Protein AF-A0A6A2FN03-F1 (afdb_monomer)

Solvent-accessible surface area (backbone atoms only — not comparable to full-atom values): 16884 Å² total; per-residue (Å²): 133,86,90,90,83,84,90,86,89,78,89,87,88,88,84,87,89,86,90,85,89,81,84,89,82,85,86,86,78,92,78,92,84,88,88,87,89,85,79,93,82,84,90,79,88,91,82,85,78,76,88,76,72,103,72,76,73,80,71,52,33,46,64,47,74,68,30,65,49,68,74,41,78,48,52,30,53,41,69,46,63,36,31,39,30,43,43,57,96,84,47,46,34,32,37,36,39,40,33,37,63,58,76,65,87,78,63,92,73,78,65,95,28,51,69,60,72,46,78,50,76,47,80,44,72,67,68,50,75,47,77,53,74,47,80,38,60,49,73,28,34,20,45,48,31,40,39,40,39,41,39,33,29,69,77,68,33,61,25,73,67,42,74,25,43,30,34,35,41,17,66,86,55,73,74,52,29,48,77,51,75,46,55,40,64,61,57,58,96,67,29,24,75,32,59,48,91,54,44,64,42,38,39,43,33,41,37,31,30,96,77,26,34,38,32,37,40,40,38,34,28,33,66,87,79,66,48,70,79,37,80,47,80,46,83,46,55,49,40,52,39,80,48,77,48,76,49,72,64,60,89,85,57,83,70,45,53,32,41,38,38,39,38,35,26,25,66,38,40,31,63,34,74,50,77,40,42,31,42,39,42,107

Foldseek 3Di:
DDDDDDDDDDDDDDDDDDDDDDDDDDDDDDDDDDDDDDDDDDPDDPPDPPPDDPDQDDDAKDKDWDPPAAAAEAEAQAKGKTKMWIDDPAWWFKKKKWKWFPPPPPADDDQLFAADTDIDIDTDTDTDMDIDIDGGHQRHAWFKMKIKMKTAGPSGHIYDIDIYIYTYAHPVDRDAKDWDKAKPVGDDVQEAEAEDPRFKIKIKTKIFDPFKWFKKWKWKAAPPVRDTPDTDIDTDIDRMDIDIDMGGHDPPDDFAKIKIKMWTAHSRGRIDIDIGIYGHDD

Sequence (282 aa):
MLSMIYKRKYLFATMLHLIIFATMFHKTKIMKRLPILVMALGLVLLNACSKGDDDKDTTKPVIKLSEPTSGDVFVSGEKMNVSVAFEDNKELSQYKIEIHDDFDRHAHLKTGSPAFTFTKIVAISSNGSYHFTIDIPADVAAGPYHFIVNALDKAGNEADFAEAEFTIKNSLDSIAPTLNITASPSPAGGVINLQGAAKTITLNGTAGDNESVKSYEVKLIHKASKVNYIDKDGTISGTSANISETITFDDAWPDGDYLLVVEVYDLKNNRTEVEFDVMRMK

pLDDT: mean 82.93, std 23.11, range [27.19, 98.69]

Structure (mmCIF, N/CA/C/O backbone):
data_AF-A0A6A2FN03-F1
#
_entry.id   AF-A0A6A2FN03-F1
#
loop_
_atom_site.group_PDB
_atom_site.id
_atom_site.type_symbol
_atom_site.label_atom_id
_atom_site.label_alt_id
_atom_site.label_comp_id
_atom_site.label_asym_id
_atom_site.label_entity_id
_atom_site.label_seq_id
_at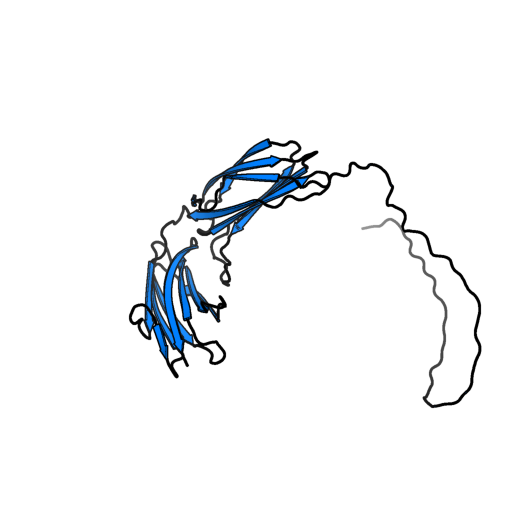om_site.pdbx_PDB_ins_code
_atom_site.Cartn_x
_atom_site.Cartn_y
_atom_site.Cartn_z
_atom_site.occupancy
_atom_site.B_iso_or_equiv
_atom_site.auth_seq_id
_atom_site.auth_comp_id
_atom_site.auth_asym_id
_atom_site.auth_atom_id
_atom_site.pdbx_PDB_model_num
ATOM 1 N N . MET A 1 1 ? 29.936 -14.287 53.585 1.00 34.00 1 MET A N 1
ATOM 2 C CA . MET A 1 1 ? 30.469 -14.864 54.837 1.00 34.00 1 MET A CA 1
ATOM 3 C C . MET A 1 1 ? 29.264 -15.264 55.685 1.00 34.00 1 MET A C 1
ATOM 5 O O . MET A 1 1 ? 28.519 -14.367 56.030 1.00 34.00 1 MET A O 1
ATOM 9 N N . LEU A 1 2 ? 29.058 -16.576 55.903 1.00 33.06 2 LEU A N 1
ATOM 10 C CA . LEU A 1 2 ? 28.043 -17.251 56.757 1.00 33.06 2 LEU A CA 1
ATOM 11 C C . LEU A 1 2 ? 26.548 -16.924 56.487 1.00 33.06 2 LEU A C 1
ATOM 13 O O . LEU A 1 2 ? 26.128 -15.790 56.624 1.00 33.06 2 LEU A O 1
ATOM 17 N N . SER A 1 3 ? 25.721 -17.849 55.974 1.00 32.34 3 SER A N 1
ATOM 18 C CA . SER A 1 3 ? 25.146 -19.079 56.584 1.00 32.34 3 SER A CA 1
ATOM 19 C C . SER A 1 3 ? 23.772 -18.831 57.223 1.00 32.34 3 SER A C 1
ATOM 21 O O . SER A 1 3 ? 23.682 -17.920 58.031 1.00 32.34 3 SER A O 1
ATOM 23 N N . MET A 1 4 ? 22.812 -19.739 56.930 1.00 32.66 4 MET A N 1
ATOM 24 C CA . MET A 1 4 ? 21.483 -20.025 57.544 1.00 32.66 4 MET A CA 1
ATOM 25 C C . MET A 1 4 ? 20.300 -19.806 56.564 1.00 32.66 4 MET A C 1
ATOM 27 O O . MET A 1 4 ? 20.218 -18.741 55.980 1.00 32.66 4 MET A O 1
ATOM 31 N N . ILE A 1 5 ? 19.361 -20.731 56.269 1.00 40.34 5 ILE A N 1
ATOM 32 C CA . ILE A 1 5 ? 18.789 -21.882 57.007 1.00 40.34 5 ILE A CA 1
ATOM 33 C C . ILE A 1 5 ? 18.076 -22.893 56.045 1.00 40.34 5 ILE A C 1
ATOM 35 O O . ILE A 1 5 ? 17.283 -22.496 55.203 1.00 40.34 5 ILE A O 1
ATOM 39 N N . TYR A 1 6 ? 18.401 -24.192 56.221 1.00 36.75 6 TYR A N 1
ATOM 40 C CA . TYR A 1 6 ? 17.623 -25.469 56.160 1.00 36.75 6 TYR A CA 1
ATOM 41 C C . TYR A 1 6 ? 16.690 -25.840 54.973 1.00 36.75 6 TYR A C 1
ATOM 43 O O . TYR A 1 6 ? 15.708 -25.168 54.710 1.00 36.75 6 TYR A O 1
ATOM 51 N N . LYS A 1 7 ? 16.993 -26.917 54.205 1.00 33.88 7 LYS A N 1
ATOM 52 C CA . LYS A 1 7 ? 16.688 -28.384 54.383 1.00 33.88 7 LYS A CA 1
ATOM 53 C C . LYS A 1 7 ? 15.190 -28.720 54.173 1.00 33.88 7 LYS A C 1
ATOM 55 O O . LYS A 1 7 ? 14.355 -28.136 54.834 1.00 33.88 7 LYS A O 1
ATOM 60 N N . ARG A 1 8 ? 14.769 -29.712 53.367 1.00 36.00 8 ARG A N 1
ATOM 61 C CA . ARG A 1 8 ? 15.201 -31.128 53.362 1.00 36.00 8 ARG A CA 1
ATOM 62 C C . ARG A 1 8 ? 14.646 -31.876 52.125 1.00 36.00 8 ARG A C 1
ATOM 64 O O . ARG A 1 8 ? 13.445 -31.855 51.885 1.00 36.00 8 ARG A O 1
ATOM 71 N N . LYS A 1 9 ? 15.523 -32.581 51.400 1.00 38.75 9 LYS A N 1
ATOM 72 C CA . LYS A 1 9 ? 15.216 -33.698 50.484 1.00 38.75 9 LYS A CA 1
ATOM 73 C C . LYS A 1 9 ? 15.410 -35.022 51.249 1.00 38.75 9 LYS A C 1
ATOM 75 O O . LYS A 1 9 ? 16.355 -35.124 52.027 1.00 38.75 9 LYS A O 1
ATOM 80 N N . TYR A 1 10 ? 14.565 -36.014 50.983 1.00 36.88 10 TYR A N 1
ATOM 81 C CA . TYR A 1 10 ? 14.693 -37.445 51.324 1.00 36.88 10 TYR A CA 1
ATOM 82 C C . TYR A 1 10 ? 14.296 -38.191 50.034 1.00 36.88 10 TYR A C 1
ATOM 84 O O . TYR A 1 10 ? 13.259 -37.849 49.480 1.00 36.88 10 TYR A O 1
ATOM 92 N N . LEU A 1 11 ? 15.085 -39.018 49.335 1.00 31.75 11 LEU A N 1
ATOM 93 C CA . LEU A 1 11 ? 15.956 -40.165 49.648 1.00 31.75 11 LEU A CA 1
ATOM 94 C C . LEU A 1 11 ? 15.203 -41.358 50.260 1.00 31.75 11 LEU A C 1
ATOM 96 O O . LEU A 1 11 ? 14.852 -41.292 51.429 1.00 31.75 11 LEU A O 1
ATOM 100 N N . PHE A 1 12 ? 15.007 -42.437 49.489 1.00 27.19 12 PHE A N 1
ATOM 101 C CA . PHE A 1 12 ? 15.608 -43.755 49.755 1.00 27.19 12 PHE A CA 1
ATOM 102 C C . PHE A 1 12 ? 15.434 -44.710 48.558 1.00 27.19 12 PHE A C 1
ATOM 104 O O . PHE A 1 12 ? 14.369 -44.804 47.957 1.00 27.19 12 PHE A O 1
ATOM 111 N N . ALA A 1 13 ? 16.536 -45.379 48.222 1.00 30.88 13 ALA A N 1
ATOM 112 C CA . ALA A 1 13 ? 16.697 -46.408 47.203 1.00 30.88 13 ALA A CA 1
ATOM 113 C C . ALA A 1 13 ? 16.715 -47.814 47.838 1.00 30.88 13 ALA A C 1
ATOM 115 O O . ALA A 1 13 ? 16.793 -47.913 49.062 1.00 30.88 13 ALA A O 1
ATOM 116 N N . THR A 1 14 ? 16.719 -48.851 46.983 1.00 35.09 14 THR A N 1
ATOM 117 C CA . THR A 1 14 ? 17.246 -50.250 47.085 1.00 35.09 14 THR A CA 1
ATOM 118 C C . THR A 1 14 ? 16.252 -51.206 46.393 1.00 35.09 14 THR A C 1
ATOM 120 O O . THR A 1 14 ? 15.057 -50.964 46.470 1.00 35.09 14 THR A O 1
ATOM 123 N N . MET A 1 15 ? 16.581 -52.283 45.665 1.00 28.66 15 MET A N 1
ATOM 124 C CA . MET A 1 15 ? 17.798 -53.041 45.302 1.00 28.66 15 MET A CA 1
ATOM 125 C C . MET A 1 15 ? 17.377 -53.982 44.127 1.00 28.66 15 MET A C 1
ATOM 127 O O . MET A 1 15 ? 16.261 -54.481 44.154 1.00 28.66 15 MET A O 1
ATOM 131 N N . LEU A 1 16 ? 18.092 -54.066 42.995 1.00 27.20 16 LEU A N 1
ATOM 132 C CA . LEU A 1 16 ? 19.171 -55.005 42.591 1.00 27.20 16 LEU A CA 1
ATOM 133 C C . LEU A 1 16 ? 18.782 -56.347 41.906 1.00 27.20 16 LEU A C 1
ATOM 135 O O . LEU A 1 16 ? 18.080 -57.160 42.492 1.00 27.20 16 LEU A O 1
ATOM 139 N N . HIS A 1 17 ? 19.481 -56.584 40.773 1.00 31.14 17 HIS A N 1
ATOM 140 C CA . HIS A 1 17 ? 19.875 -57.846 40.089 1.00 31.14 17 HIS A CA 1
ATOM 141 C C . HIS A 1 17 ? 18.791 -58.672 39.365 1.00 31.14 17 HIS A C 1
ATOM 143 O O . HIS A 1 17 ? 17.691 -58.809 39.869 1.00 31.14 17 HIS A O 1
ATOM 149 N N . LEU A 1 18 ? 19.013 -59.360 38.233 1.00 27.25 18 LEU A N 1
ATOM 150 C CA . LEU A 1 18 ? 20.055 -59.495 37.190 1.00 27.25 18 LEU A CA 1
ATOM 151 C C . LEU A 1 18 ? 19.454 -60.494 36.154 1.00 27.25 18 LEU A C 1
ATOM 153 O O . LEU A 1 18 ? 18.618 -61.307 36.537 1.00 27.25 18 LEU A O 1
ATOM 157 N N . ILE A 1 19 ? 19.964 -60.503 34.914 1.00 32.28 19 ILE A N 1
ATOM 158 C CA . ILE A 1 19 ? 20.168 -61.661 33.997 1.00 32.28 19 ILE A CA 1
ATOM 159 C C . ILE A 1 19 ? 19.620 -61.443 32.569 1.00 32.28 19 ILE A C 1
ATOM 161 O O . ILE A 1 19 ? 18.449 -61.169 32.330 1.00 32.28 19 ILE A O 1
ATOM 165 N N . ILE A 1 20 ? 20.567 -61.582 31.637 1.00 35.81 20 ILE A N 1
ATOM 166 C CA . ILE A 1 20 ? 20.521 -61.540 30.169 1.00 35.81 20 ILE A CA 1
ATOM 167 C C . ILE A 1 20 ? 20.397 -62.988 29.630 1.00 35.81 20 ILE A C 1
ATOM 169 O O . ILE A 1 20 ? 20.760 -63.914 30.348 1.00 35.81 20 ILE A O 1
ATOM 173 N N . PHE A 1 21 ? 20.026 -63.128 28.343 1.00 31.77 21 PHE A N 1
ATOM 174 C CA . PHE A 1 21 ? 19.938 -64.316 27.449 1.00 31.77 21 PHE A CA 1
ATOM 175 C C . PHE A 1 21 ? 18.523 -64.919 27.325 1.00 31.77 21 PHE A C 1
ATOM 177 O O . PHE A 1 21 ? 17.845 -65.094 28.322 1.00 31.77 21 PHE A O 1
ATOM 184 N N . ALA A 1 22 ? 18.001 -65.346 26.168 1.00 29.72 22 ALA A N 1
ATOM 185 C CA . ALA A 1 22 ? 18.365 -65.223 24.756 1.00 29.72 22 ALA A CA 1
ATOM 186 C C . ALA A 1 22 ? 17.243 -65.850 23.889 1.00 29.72 22 ALA A C 1
ATOM 188 O O . ALA A 1 22 ? 16.450 -66.654 24.370 1.00 29.72 22 ALA A O 1
ATOM 189 N N . THR A 1 23 ? 17.303 -65.558 22.585 1.00 31.02 23 THR A N 1
ATOM 190 C CA . THR A 1 23 ? 16.882 -66.388 21.431 1.00 31.02 23 THR A CA 1
ATOM 191 C C . THR A 1 23 ? 15.404 -66.609 21.069 1.00 31.02 23 THR A C 1
ATOM 193 O O . THR A 1 23 ? 14.560 -67.027 21.852 1.00 31.02 23 THR A O 1
ATOM 196 N N . MET A 1 24 ? 15.177 -66.388 19.767 1.00 32.19 24 MET A N 1
ATOM 197 C CA . MET A 1 24 ? 14.085 -66.841 18.903 1.00 32.19 24 MET A CA 1
ATOM 198 C C . MET A 1 24 ? 13.749 -68.339 19.044 1.00 32.19 24 MET A C 1
ATOM 200 O O . MET A 1 24 ? 14.659 -69.143 19.202 1.00 32.19 24 MET A O 1
ATOM 204 N N . PHE A 1 25 ? 12.483 -68.720 18.827 1.00 32.81 25 PHE A N 1
ATOM 205 C CA . PHE A 1 25 ? 11.995 -69.542 17.695 1.00 32.81 25 PHE A CA 1
ATOM 206 C C . PHE A 1 25 ? 10.612 -70.159 18.002 1.00 32.81 25 PHE A C 1
ATOM 208 O O . PHE A 1 25 ? 10.415 -70.863 18.980 1.00 32.81 25 PHE A O 1
ATOM 215 N N . HIS A 1 26 ? 9.672 -69.889 17.094 1.00 31.05 26 HIS A N 1
ATOM 216 C CA . HIS A 1 26 ? 8.645 -70.779 16.538 1.00 31.05 26 HIS A CA 1
ATOM 217 C C . HIS A 1 26 ? 7.883 -71.818 17.404 1.00 31.05 26 HIS A C 1
ATOM 219 O O . HIS A 1 26 ? 8.367 -72.902 17.696 1.00 31.05 26 HIS A O 1
ATOM 225 N N . LYS A 1 27 ? 6.565 -71.557 17.437 1.00 34.84 27 LYS A N 1
ATOM 226 C CA . LYS A 1 27 ? 5.420 -72.454 17.157 1.00 34.84 27 LYS A CA 1
ATOM 227 C C . LYS A 1 27 ? 4.918 -73.456 18.212 1.00 34.84 27 LYS A C 1
ATOM 229 O O . LYS A 1 27 ? 5.643 -74.273 18.755 1.00 34.84 27 LYS A O 1
ATOM 234 N N . THR A 1 28 ? 3.574 -73.516 18.191 1.00 35.47 28 THR A N 1
ATOM 235 C CA . THR A 1 28 ? 2.620 -74.566 18.622 1.00 35.47 28 THR A CA 1
ATOM 236 C C . THR A 1 28 ? 2.135 -74.446 20.073 1.00 35.47 28 THR A C 1
ATOM 238 O O . THR A 1 28 ? 2.936 -74.224 20.960 1.00 35.47 28 THR A O 1
ATOM 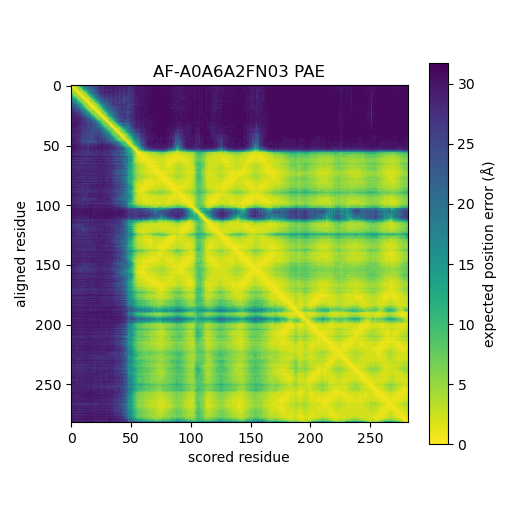241 N N . LYS A 1 29 ? 0.847 -74.569 20.430 1.00 36.44 29 LYS A N 1
ATOM 242 C CA . LYS A 1 29 ? -0.465 -74.713 19.752 1.00 36.44 29 LYS A CA 1
ATOM 243 C C . LYS A 1 29 ? -1.536 -74.652 20.877 1.00 36.44 29 LYS A C 1
ATOM 245 O O . LYS A 1 29 ? -1.202 -75.044 21.985 1.00 36.44 29 LYS A O 1
ATOM 250 N N . ILE A 1 30 ? -2.810 -74.360 20.540 1.00 39.81 30 ILE A N 1
ATOM 251 C CA . ILE A 1 30 ? -4.050 -74.775 21.275 1.00 39.81 30 ILE A CA 1
ATOM 252 C C . ILE A 1 30 ? -4.313 -74.020 22.602 1.00 39.81 30 ILE A C 1
ATOM 254 O O . ILE A 1 30 ? -3.425 -73.888 23.419 1.00 39.81 30 ILE A O 1
ATOM 258 N N . MET A 1 31 ? -5.5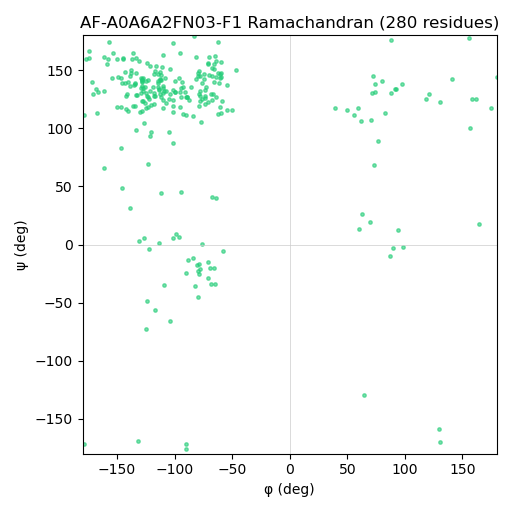09 -73.580 23.005 1.00 40.47 31 MET A N 1
ATOM 259 C CA . MET A 1 31 ? -6.831 -73.254 22.445 1.00 40.47 31 MET A CA 1
ATOM 260 C C . MET A 1 31 ? -7.653 -72.811 23.679 1.00 40.47 31 MET A C 1
ATOM 262 O O . MET A 1 31 ? -7.557 -73.467 24.708 1.00 40.47 31 MET A O 1
ATOM 266 N N . LYS A 1 32 ? -8.545 -71.823 23.517 1.00 38.44 32 LYS A N 1
ATOM 267 C CA . LYS A 1 32 ? -9.843 -71.676 24.221 1.00 38.44 32 LYS A CA 1
ATOM 268 C C . LYS A 1 32 ? -9.837 -71.566 25.768 1.00 38.44 32 LYS A C 1
ATOM 270 O O . LYS A 1 32 ? -9.647 -72.554 26.459 1.00 38.44 32 LYS A O 1
ATOM 275 N N . ARG A 1 33 ? -10.306 -70.423 26.290 1.00 38.41 33 ARG A N 1
ATOM 276 C CA . ARG A 1 33 ? -11.628 -70.203 26.940 1.00 38.41 33 ARG A CA 1
ATOM 277 C C . ARG A 1 33 ? -11.573 -68.960 27.861 1.00 38.41 33 ARG A C 1
ATOM 279 O O . ARG A 1 33 ? -10.724 -68.845 28.728 1.00 38.41 33 ARG A O 1
ATOM 286 N N . LEU A 1 34 ? -12.501 -68.048 27.586 1.00 38.22 34 LEU A N 1
ATOM 287 C CA . LEU A 1 34 ? -12.996 -66.865 28.322 1.00 38.22 34 LEU A CA 1
ATOM 288 C C . LEU A 1 34 ? -13.648 -67.277 29.689 1.00 38.22 34 LEU A C 1
ATOM 290 O O . LEU A 1 34 ? -13.888 -68.485 29.797 1.00 38.22 34 LEU A O 1
ATOM 294 N N . PRO A 1 35 ? -14.098 -66.422 30.663 1.00 52.84 35 PRO A N 1
ATOM 295 C CA . PRO A 1 35 ? -13.957 -64.971 30.996 1.00 52.84 35 PRO A CA 1
ATOM 296 C C . PRO A 1 35 ? -13.597 -64.687 32.501 1.00 52.84 35 PRO A C 1
ATOM 298 O O . PRO A 1 35 ? -13.421 -65.610 33.287 1.00 52.84 35 PRO A O 1
ATOM 301 N N . ILE A 1 36 ? -13.683 -63.403 32.906 1.00 37.94 36 ILE A N 1
ATOM 302 C CA . ILE A 1 36 ? -14.267 -62.854 34.168 1.00 37.94 36 ILE A CA 1
ATOM 303 C C . ILE A 1 36 ? -13.295 -62.040 35.054 1.00 37.94 36 ILE A C 1
ATOM 305 O O . ILE A 1 36 ? -12.254 -62.520 35.480 1.00 37.94 36 ILE A O 1
ATOM 309 N N . LEU A 1 37 ? -13.790 -60.841 35.409 1.00 33.62 37 LEU A N 1
ATOM 310 C CA . LEU A 1 37 ? -13.429 -59.942 36.516 1.00 33.62 37 LEU A CA 1
ATOM 311 C C . LEU A 1 37 ? -12.220 -59.013 36.320 1.00 33.62 37 LEU A C 1
ATOM 313 O O . LEU A 1 37 ? -11.079 -59.448 36.321 1.00 33.62 37 LEU A O 1
ATOM 317 N N . VAL A 1 38 ? -12.477 -57.700 36.271 1.00 42.91 38 VAL A N 1
ATOM 318 C CA . VAL A 1 38 ? -12.240 -56.769 37.395 1.00 42.91 38 VAL A CA 1
ATOM 319 C C . VAL A 1 38 ? -12.535 -55.329 36.928 1.00 42.91 38 VAL A C 1
ATOM 321 O O . VAL A 1 38 ? -11.881 -54.788 36.047 1.00 42.91 38 VAL A O 1
ATOM 324 N N . MET A 1 39 ? -13.539 -54.743 37.591 1.00 42.94 39 MET A N 1
ATOM 325 C CA . MET A 1 39 ? -13.640 -53.335 38.002 1.00 42.94 39 MET A CA 1
ATOM 326 C C . MET A 1 39 ? -13.986 -52.261 36.961 1.00 42.94 39 MET A C 1
ATOM 328 O O . MET A 1 39 ? -13.148 -51.539 36.432 1.00 42.94 39 MET A O 1
ATOM 332 N N . ALA A 1 40 ? -15.297 -52.060 36.824 1.00 48.66 40 ALA A N 1
ATOM 333 C CA . ALA A 1 40 ? -15.873 -50.734 36.668 1.00 48.66 40 ALA A CA 1
ATOM 334 C C . ALA A 1 40 ? -15.546 -49.874 37.903 1.00 48.66 40 ALA A C 1
ATOM 336 O O . ALA A 1 40 ? -15.975 -50.217 39.002 1.00 48.66 40 ALA A O 1
ATOM 337 N N . LEU A 1 41 ? -14.821 -48.768 37.721 1.00 49.09 41 LEU A N 1
ATOM 338 C CA . LEU A 1 41 ? -15.013 -47.521 38.470 1.00 49.09 41 LEU A CA 1
ATOM 339 C C . LEU A 1 41 ? -14.227 -46.402 37.773 1.00 49.09 41 LEU A C 1
ATOM 341 O O . LEU A 1 41 ? -13.003 -46.438 37.710 1.00 49.09 41 LEU A O 1
ATOM 345 N N . GLY A 1 42 ? -14.949 -45.435 37.217 1.00 46.72 42 GLY A N 1
ATOM 346 C CA . GLY A 1 42 ? -14.364 -44.310 36.485 1.00 46.72 42 GLY A CA 1
ATOM 347 C C . GLY A 1 42 ? -15.349 -43.525 35.616 1.00 46.72 42 GLY A C 1
ATOM 348 O O . GLY A 1 42 ? -14.919 -42.799 34.730 1.00 46.72 42 GLY A O 1
ATOM 349 N N . LEU A 1 43 ? -16.662 -43.666 35.842 1.00 52.44 43 LEU A N 1
ATOM 350 C CA . LEU A 1 43 ? -17.638 -42.644 35.465 1.00 52.44 43 LEU A CA 1
ATOM 351 C C . LEU A 1 43 ? -17.785 -41.701 36.660 1.00 52.44 43 LEU A C 1
ATOM 353 O O . LEU A 1 43 ? -18.284 -42.136 37.691 1.00 52.44 43 LEU A O 1
ATOM 357 N N . VAL A 1 44 ? -17.303 -40.470 36.489 1.00 53.50 44 VAL A N 1
ATOM 358 C CA . VAL A 1 44 ? -17.617 -39.169 37.127 1.00 53.50 44 VAL A CA 1
ATOM 359 C C . VAL A 1 44 ? -16.328 -38.368 36.901 1.00 53.50 44 VAL A C 1
ATOM 361 O O . VAL A 1 44 ? -15.298 -38.724 37.454 1.00 53.50 44 VAL A O 1
ATOM 364 N N . LEU A 1 45 ? -16.262 -37.473 35.910 1.00 50.44 45 LEU A N 1
ATOM 365 C CA . LEU A 1 45 ? -16.343 -36.019 36.119 1.00 50.44 45 LEU A CA 1
ATOM 366 C C . LEU A 1 45 ? -16.708 -35.284 34.803 1.00 50.44 45 LEU A C 1
ATOM 368 O O . LEU A 1 45 ? -15.927 -34.500 34.279 1.00 50.44 45 LEU A O 1
ATOM 372 N N . LEU A 1 46 ? -17.914 -35.498 34.272 1.00 51.75 46 LEU A N 1
ATOM 373 C CA . LEU A 1 46 ? -18.540 -34.547 33.339 1.00 51.75 46 LEU A CA 1
ATOM 374 C C . LEU A 1 46 ? -19.902 -34.129 33.900 1.00 51.75 46 LEU A C 1
ATOM 376 O O . LEU A 1 46 ? -20.949 -34.522 33.405 1.00 51.75 46 LEU A O 1
ATOM 380 N N . ASN A 1 47 ? -19.873 -33.374 34.998 1.00 45.50 47 ASN A N 1
ATOM 381 C CA . ASN A 1 47 ? -21.010 -32.587 35.472 1.00 45.50 47 ASN A CA 1
ATOM 382 C C . ASN A 1 47 ? -20.488 -31.313 36.137 1.00 45.50 47 ASN A C 1
ATOM 384 O O . ASN A 1 47 ? -20.339 -31.235 37.351 1.00 45.50 47 ASN A O 1
ATOM 388 N N . ALA A 1 48 ? -20.204 -30.320 35.301 1.00 43.50 48 ALA A N 1
ATOM 389 C CA . ALA A 1 48 ? -20.192 -28.915 35.690 1.00 43.50 48 ALA A CA 1
ATOM 390 C C . ALA A 1 48 ? -20.679 -28.059 34.510 1.00 43.50 48 ALA A C 1
ATOM 392 O O . ALA A 1 48 ? -20.062 -27.077 34.124 1.00 43.50 48 ALA A O 1
ATOM 393 N N . CYS A 1 49 ? -21.801 -28.457 33.908 1.00 56.34 49 CYS A N 1
ATOM 394 C CA . CYS A 1 49 ? -22.705 -27.488 33.305 1.00 56.34 49 CYS A CA 1
ATOM 395 C C . CYS A 1 49 ? -23.840 -27.337 34.315 1.00 56.34 49 CYS A C 1
ATOM 397 O O . CYS A 1 49 ? -24.804 -28.106 34.312 1.00 56.34 49 CYS A O 1
ATOM 399 N N . SER A 1 50 ? -23.657 -26.430 35.275 1.00 49.19 50 SER A N 1
ATOM 400 C CA . SER A 1 50 ? -24.746 -26.018 36.149 1.00 49.19 50 SER A CA 1
ATOM 401 C C . SER A 1 50 ? -25.839 -25.438 35.261 1.00 49.19 50 SER A C 1
ATOM 403 O O . SER A 1 50 ? -25.645 -24.410 34.615 1.00 49.19 50 SER A O 1
ATOM 405 N N . LYS A 1 51 ? -26.978 -26.126 35.206 1.00 60.75 51 LYS A N 1
ATOM 406 C CA . LYS A 1 51 ? -28.235 -25.520 34.780 1.00 60.75 51 LYS A CA 1
ATOM 407 C C . LYS A 1 51 ? -28.546 -24.410 35.783 1.00 60.75 51 LYS A C 1
ATOM 409 O O . LYS A 1 51 ? -28.756 -24.703 36.958 1.00 60.75 51 LYS A O 1
ATOM 414 N N . GLY A 1 52 ? -28.487 -23.170 35.316 1.00 47.56 52 GLY A N 1
ATOM 415 C CA . GLY A 1 52 ? -28.738 -21.953 36.080 1.00 47.56 52 GLY A CA 1
ATOM 416 C C . GLY A 1 52 ? -28.595 -20.739 35.162 1.00 47.56 52 GLY A C 1
ATOM 417 O O . GLY A 1 52 ? -27.488 -20.463 34.709 1.00 47.56 52 GLY A O 1
ATOM 418 N N . ASP A 1 53 ? -29.735 -20.096 34.915 1.00 54.47 53 ASP A N 1
ATOM 419 C CA . ASP A 1 53 ? -30.033 -18.898 34.117 1.00 54.47 53 ASP A CA 1
ATOM 420 C C . ASP A 1 53 ? -29.945 -18.971 32.583 1.00 54.47 53 ASP A C 1
ATOM 422 O O . ASP A 1 53 ? -28.878 -18.925 31.968 1.00 54.47 53 ASP A O 1
ATOM 426 N N . ASP A 1 54 ? -31.139 -18.965 31.978 1.00 61.00 54 ASP A N 1
ATOM 427 C CA . ASP A 1 54 ? -31.454 -18.658 30.576 1.00 61.00 54 ASP A CA 1
ATOM 428 C C . ASP A 1 54 ? -31.202 -17.170 30.237 1.00 61.00 54 ASP A C 1
ATOM 430 O O . ASP A 1 54 ? -31.991 -16.538 29.541 1.00 61.00 54 ASP A O 1
ATOM 434 N N . ASP A 1 55 ? -30.104 -16.592 30.733 1.00 71.75 55 ASP A N 1
ATOM 435 C CA . ASP A 1 55 ? -29.735 -15.201 30.443 1.00 71.75 55 ASP A CA 1
ATOM 436 C C . ASP A 1 55 ? -28.229 -15.013 30.191 1.00 71.75 55 ASP A C 1
ATOM 438 O O . ASP A 1 55 ? -27.636 -13.970 30.481 1.00 71.75 55 ASP A O 1
ATOM 442 N N . LYS A 1 56 ? -27.574 -16.037 29.631 1.00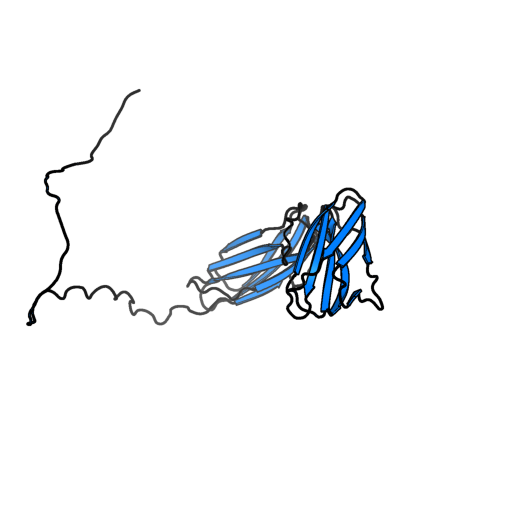 84.56 56 LYS A N 1
ATOM 443 C CA . LYS A 1 56 ? -26.218 -15.877 29.092 1.00 84.56 56 LYS A CA 1
ATOM 444 C C . LYS A 1 56 ? -26.279 -14.978 27.869 1.00 84.56 56 LYS A C 1
ATOM 446 O O . LYS A 1 56 ? -27.022 -15.263 26.936 1.00 84.56 56 LYS A O 1
ATOM 451 N N . ASP A 1 57 ? -25.501 -13.906 27.892 1.00 93.25 57 ASP A N 1
ATOM 452 C CA . ASP A 1 57 ? -25.404 -13.027 26.741 1.00 93.25 57 ASP A CA 1
ATOM 453 C C . ASP A 1 57 ? -24.593 -13.677 25.625 1.00 93.25 57 ASP A C 1
ATOM 455 O O . ASP A 1 57 ? -23.470 -14.133 25.841 1.00 93.25 57 ASP A O 1
ATOM 459 N N . THR A 1 58 ? -25.183 -13.736 24.439 1.00 95.50 58 THR A N 1
ATOM 460 C CA . THR A 1 58 ? -24.574 -14.322 23.239 1.00 95.50 58 THR A CA 1
ATOM 461 C C . THR A 1 58 ? -24.591 -13.355 22.062 1.00 95.50 58 THR A C 1
ATOM 463 O O . THR A 1 58 ? -24.313 -13.762 20.933 1.00 95.50 58 THR A O 1
ATOM 466 N N . THR A 1 59 ? -25.019 -12.112 22.280 1.00 96.69 59 THR A N 1
ATOM 467 C CA . THR A 1 59 ? -25.084 -11.105 21.224 1.00 96.69 59 THR A CA 1
ATOM 468 C C . THR A 1 59 ? -23.723 -10.436 21.121 1.00 96.69 59 THR A C 1
ATOM 470 O O . THR A 1 59 ? -23.100 -10.131 22.126 1.00 96.69 59 THR A O 1
ATOM 473 N N . LYS A 1 60 ? -23.233 -10.247 19.898 1.00 97.75 60 LYS A N 1
ATOM 474 C CA . LYS A 1 60 ? -21.984 -9.523 19.671 1.00 97.75 60 LYS A CA 1
ATOM 475 C C . LYS A 1 60 ? -22.228 -8.011 19.748 1.00 97.75 60 LYS A C 1
ATOM 477 O O . LYS A 1 60 ? -23.256 -7.561 19.228 1.00 97.75 60 LYS A O 1
ATOM 482 N N . PRO A 1 61 ? -21.247 -7.225 20.216 1.00 98.38 61 PRO A N 1
ATOM 483 C CA . PRO A 1 61 ? -21.262 -5.785 20.018 1.00 98.38 61 PRO A CA 1
ATOM 484 C C . PRO A 1 61 ? -21.272 -5.399 18.538 1.00 98.38 61 PRO A C 1
ATOM 486 O O . PRO A 1 61 ? -20.795 -6.133 17.670 1.00 98.38 61 PRO A O 1
ATOM 489 N N . VAL A 1 62 ? -21.751 -4.191 18.264 1.00 98.44 62 VAL A N 1
ATOM 490 C CA . VAL A 1 62 ? -21.756 -3.554 16.946 1.00 98.44 62 VAL A CA 1
ATOM 491 C C . VAL A 1 62 ? -20.829 -2.343 16.965 1.00 98.44 62 VAL A C 1
ATOM 493 O O . VAL A 1 62 ? -20.910 -1.501 17.862 1.00 98.44 62 VAL A O 1
ATOM 496 N N . ILE A 1 63 ? -19.977 -2.235 15.943 1.00 98.69 63 ILE A N 1
ATOM 497 C CA . ILE A 1 63 ? -19.069 -1.104 15.723 1.00 98.69 63 ILE A CA 1
ATOM 498 C C . ILE A 1 63 ? -19.584 -0.279 14.540 1.00 98.69 63 ILE A C 1
ATOM 500 O O . ILE A 1 63 ? -19.886 -0.820 13.479 1.00 98.69 63 ILE A O 1
ATOM 504 N N . LYS A 1 64 ? -19.661 1.043 14.701 1.00 98.38 64 LYS A N 1
ATOM 505 C CA . LYS A 1 64 ? -19.953 1.993 13.616 1.00 98.38 64 LYS A CA 1
ATOM 506 C C . LYS A 1 64 ? -18.797 2.979 13.498 1.00 98.38 64 LYS A C 1
ATOM 508 O O . LYS A 1 64 ? -18.760 3.982 14.214 1.00 98.38 64 LYS A O 1
ATOM 513 N N . LEU A 1 65 ? -17.840 2.671 12.625 1.00 98.31 65 LEU A N 1
ATOM 514 C CA . LEU A 1 65 ? -16.719 3.557 12.313 1.00 98.31 65 LEU A CA 1
ATOM 515 C C . LEU A 1 65 ? -17.188 4.664 11.361 1.00 98.31 65 LEU A C 1
ATOM 517 O O . LEU A 1 65 ? -17.748 4.377 10.307 1.00 98.31 65 LEU A O 1
ATOM 521 N N . SER A 1 66 ? -17.000 5.920 11.763 1.00 98.19 66 SER A N 1
ATOM 522 C CA . SER A 1 66 ? -17.315 7.104 10.951 1.00 98.19 66 SER A CA 1
ATOM 523 C C . SER A 1 66 ? -16.055 7.827 10.473 1.00 98.19 66 SER A C 1
ATOM 525 O O . SER A 1 66 ? -16.051 8.334 9.360 1.00 98.19 66 SER A O 1
ATOM 527 N N . GLU A 1 67 ? -14.995 7.857 11.289 1.00 97.56 67 GLU A N 1
ATOM 528 C CA . GLU A 1 67 ? -13.676 8.395 10.923 1.00 97.56 67 GLU A CA 1
ATOM 529 C C . GLU A 1 67 ? -12.565 7.538 11.559 1.00 97.56 67 GLU A C 1
ATOM 531 O O . GLU A 1 67 ? -12.703 7.186 12.740 1.00 97.56 67 GLU A O 1
ATOM 536 N N . PRO A 1 68 ? -11.464 7.236 10.843 1.00 98.00 68 PRO A N 1
ATOM 537 C CA . PRO A 1 68 ? -11.182 7.614 9.450 1.00 98.00 68 PRO A CA 1
ATOM 538 C C . PRO A 1 68 ? -12.064 6.876 8.427 1.00 98.00 68 PRO A C 1
ATOM 540 O O . PRO A 1 68 ? -12.659 5.843 8.738 1.00 98.00 68 PRO A O 1
ATOM 543 N N . THR A 1 69 ? -12.150 7.413 7.209 1.00 97.75 69 THR A N 1
ATOM 544 C CA . THR A 1 69 ? -12.818 6.774 6.066 1.00 97.75 69 THR A CA 1
ATOM 545 C C . THR A 1 69 ? -11.813 6.189 5.081 1.00 97.75 69 THR A C 1
ATOM 547 O O . THR A 1 69 ? -10.686 6.671 4.952 1.00 97.75 69 THR A O 1
ATOM 550 N N . SER A 1 70 ? -12.214 5.126 4.377 1.00 97.38 70 SER A N 1
ATOM 551 C CA . SER A 1 70 ? -11.339 4.517 3.373 1.00 97.38 70 SER A CA 1
ATOM 552 C C . SER A 1 70 ? -11.064 5.493 2.225 1.00 97.38 70 SER A C 1
ATOM 554 O O . SER A 1 70 ? -11.997 6.009 1.610 1.00 97.38 70 SER A O 1
ATOM 556 N N . GLY A 1 71 ? -9.786 5.716 1.925 1.00 96.00 71 GLY A N 1
ATOM 557 C CA . GLY A 1 71 ? -9.303 6.702 0.960 1.00 96.00 71 GLY A CA 1
ATOM 558 C C . GLY A 1 71 ? -8.835 8.022 1.579 1.00 96.00 71 GLY A C 1
ATOM 559 O O . GLY A 1 71 ? -8.344 8.878 0.839 1.00 96.00 71 GLY A O 1
ATOM 560 N N . ASP A 1 72 ? -8.943 8.194 2.900 1.00 98.06 72 ASP A N 1
ATOM 561 C CA . ASP A 1 72 ? -8.418 9.380 3.578 1.00 98.06 72 ASP A CA 1
ATOM 562 C C . ASP A 1 72 ? -6.903 9.529 3.366 1.00 98.06 72 ASP A C 1
ATOM 564 O O . ASP A 1 72 ? -6.148 8.555 3.271 1.00 98.06 72 ASP A O 1
ATOM 568 N N . VAL A 1 73 ? -6.448 10.782 3.320 1.00 97.44 73 VAL A N 1
ATOM 569 C CA . VAL A 1 73 ? -5.030 11.131 3.208 1.00 97.44 73 VAL A CA 1
ATOM 570 C C . VAL A 1 73 ? -4.631 11.976 4.406 1.00 97.44 73 VAL A C 1
ATOM 572 O O . VAL A 1 73 ? -5.152 13.074 4.597 1.00 97.44 73 VAL A O 1
ATOM 575 N N . PHE A 1 74 ? -3.664 11.485 5.172 1.00 97.75 74 PHE A N 1
ATOM 576 C CA . PHE A 1 74 ? -3.098 12.170 6.328 1.00 97.75 74 PHE A CA 1
ATOM 577 C C . PHE A 1 74 ? -1.665 12.623 6.061 1.00 97.75 74 PHE A C 1
ATOM 579 O O . PHE A 1 74 ? -0.999 12.143 5.142 1.00 97.75 74 PHE A O 1
ATOM 586 N N . VAL A 1 75 ? -1.176 13.546 6.885 1.00 97.44 75 VAL A N 1
ATOM 587 C CA . VAL A 1 75 ? 0.199 14.049 6.832 1.00 97.44 75 VAL A CA 1
ATOM 588 C C . VAL A 1 75 ? 0.936 13.639 8.107 1.00 97.44 75 VAL A C 1
ATOM 590 O O . VAL A 1 75 ? 0.397 13.737 9.210 1.00 97.44 75 VAL A O 1
ATOM 593 N N . SER A 1 76 ? 2.173 13.153 7.975 1.00 96.75 76 SER A N 1
ATOM 594 C CA . SER A 1 76 ? 2.982 12.756 9.130 1.00 96.75 76 SER A CA 1
ATOM 595 C C . SER A 1 76 ? 3.248 13.943 10.063 1.00 96.75 76 SER A C 1
ATOM 597 O O . SER A 1 76 ? 3.529 15.057 9.617 1.00 96.75 76 SER A O 1
ATOM 599 N N . GLY A 1 77 ? 3.180 13.709 11.374 1.00 96.94 77 GLY A N 1
ATOM 600 C CA . GLY A 1 77 ? 3.320 14.751 12.397 1.00 96.94 77 GLY A CA 1
ATOM 601 C C . GLY A 1 77 ? 2.011 15.460 12.756 1.00 96.94 77 GLY A C 1
ATOM 602 O O . GLY A 1 77 ? 1.982 16.205 13.737 1.00 96.94 77 GLY A O 1
ATOM 603 N N . GLU A 1 78 ? 0.932 15.231 12.001 1.00 97.94 78 GLU A N 1
ATOM 604 C CA . GLU A 1 78 ? -0.401 15.739 12.322 1.00 97.94 78 GLU A CA 1
ATOM 605 C C . GLU A 1 78 ? -1.203 14.762 13.194 1.00 97.94 78 GLU A C 1
ATOM 607 O O . GLU A 1 78 ? -0.715 13.726 13.653 1.00 97.94 78 GLU A O 1
ATOM 612 N N . LYS A 1 79 ? -2.463 15.117 13.455 1.00 98.00 79 LYS A N 1
ATOM 613 C CA . LYS A 1 79 ? -3.401 14.301 14.221 1.00 98.00 79 LYS A CA 1
ATOM 614 C C . LYS A 1 79 ? -4.481 13.744 13.311 1.00 98.00 79 LYS A C 1
ATOM 616 O O . LYS A 1 79 ? -5.086 14.483 12.541 1.00 98.00 79 LYS A O 1
ATOM 621 N N . MET A 1 80 ? -4.771 12.464 13.478 1.00 98.00 80 MET A N 1
ATOM 622 C CA . MET A 1 80 ? -5.929 11.801 12.892 1.00 98.00 80 MET A CA 1
ATOM 623 C C . MET A 1 80 ? -7.113 11.911 13.849 1.00 98.00 80 MET A C 1
ATOM 625 O O . MET A 1 80 ? -6.991 11.527 15.014 1.00 98.00 80 MET A O 1
ATOM 629 N N . ASN A 1 81 ? -8.254 12.402 13.365 1.00 98.25 81 ASN A N 1
ATOM 630 C CA . ASN A 1 81 ? -9.516 12.302 14.095 1.00 98.25 81 ASN A CA 1
ATOM 631 C C . ASN A 1 81 ? -10.062 10.878 13.982 1.00 98.25 81 ASN A C 1
ATOM 633 O O . ASN A 1 81 ? -10.016 10.267 12.918 1.00 98.25 81 ASN A O 1
ATOM 637 N N . VAL A 1 82 ? -10.588 10.367 15.090 1.00 98.44 82 VAL A N 1
ATOM 638 C CA . VAL A 1 82 ? -11.272 9.079 15.141 1.00 98.44 82 VAL A CA 1
ATOM 639 C C . VAL A 1 82 ? -12.663 9.296 15.708 1.00 98.44 82 VAL A C 1
ATOM 641 O O . VAL A 1 82 ? -12.820 9.864 16.794 1.00 98.44 82 VAL A O 1
ATOM 644 N N . SER A 1 83 ? -13.665 8.810 14.982 1.00 98.38 83 SER A N 1
ATOM 645 C CA . SER A 1 83 ? -15.062 8.811 15.392 1.00 98.38 83 SER A CA 1
ATOM 646 C C . SER A 1 83 ? -15.637 7.415 15.216 1.00 98.38 83 SER A C 1
ATOM 648 O O . SER A 1 83 ? -15.766 6.911 14.102 1.00 98.38 83 SER A O 1
ATOM 650 N N . VAL A 1 84 ? -15.985 6.785 16.334 1.00 98.44 84 VAL A N 1
ATOM 651 C CA . VAL A 1 84 ? -16.509 5.418 16.363 1.00 98.44 84 VAL A CA 1
ATOM 652 C C . VAL A 1 84 ? -17.625 5.313 17.392 1.00 98.44 84 VAL A C 1
ATOM 654 O O . VAL A 1 84 ? -17.535 5.901 18.469 1.00 98.44 84 VAL A O 1
ATOM 657 N N . ALA A 1 85 ? -18.686 4.577 17.073 1.00 98.44 85 ALA A N 1
ATOM 658 C CA . ALA A 1 85 ? -19.725 4.231 18.036 1.00 98.44 85 ALA A CA 1
ATOM 659 C C . ALA A 1 85 ? -19.735 2.729 18.323 1.00 98.44 85 ALA A C 1
ATOM 661 O O . ALA A 1 85 ? -19.552 1.919 17.413 1.00 98.44 85 ALA A O 1
ATOM 662 N N . PHE A 1 86 ? -19.975 2.387 19.587 1.00 98.50 86 PHE A N 1
ATOM 663 C CA . PHE A 1 86 ? -20.123 1.012 20.058 1.00 98.50 86 PHE A CA 1
ATOM 664 C C . PHE A 1 86 ? -21.519 0.822 20.642 1.00 98.50 86 PHE A C 1
ATOM 666 O O . PHE A 1 86 ? -22.002 1.670 21.399 1.00 98.50 86 PHE A O 1
ATOM 673 N N . GLU A 1 87 ? -22.162 -0.286 20.291 1.00 98.06 87 GLU A N 1
ATOM 674 C CA . GLU A 1 87 ? -23.488 -0.662 20.775 1.00 98.06 87 GLU A CA 1
ATOM 675 C C . GLU A 1 87 ? -23.503 -2.138 21.164 1.00 98.06 87 GLU A C 1
ATOM 677 O O . GLU A 1 87 ? -22.974 -2.974 20.441 1.00 98.06 87 GLU A O 1
ATOM 682 N N . ASP A 1 88 ? -24.134 -2.454 22.288 1.00 97.88 88 ASP A N 1
ATOM 683 C CA . ASP A 1 88 ? -24.386 -3.816 22.751 1.00 97.88 88 ASP A CA 1
ATOM 684 C C . ASP A 1 88 ? -25.749 -3.899 23.463 1.00 97.88 88 ASP A C 1
ATOM 686 O O . ASP A 1 88 ? -26.311 -2.875 23.878 1.00 97.88 88 ASP A O 1
ATOM 690 N N . ASN A 1 89 ? -26.318 -5.100 23.576 1.00 96.12 89 ASN A N 1
ATOM 691 C CA . ASN A 1 89 ? -27.605 -5.345 24.234 1.00 96.12 89 ASN A CA 1
ATOM 692 C C . ASN A 1 89 ? -27.512 -5.387 25.769 1.00 96.12 89 ASN A C 1
ATOM 694 O O . AS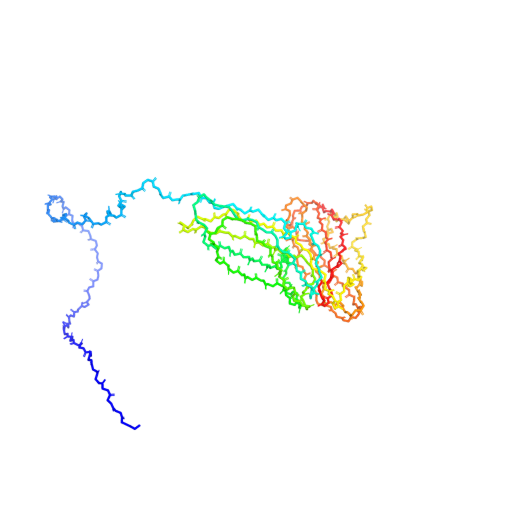N A 1 89 ? -28.536 -5.121 26.406 1.00 96.12 89 ASN A O 1
ATOM 698 N N . LYS A 1 90 ? -26.354 -5.713 26.369 1.00 94.75 90 LYS A N 1
ATOM 699 C CA . LYS A 1 90 ? -26.188 -5.727 27.833 1.00 94.75 90 LYS A CA 1
ATOM 700 C C . LYS A 1 90 ? -25.042 -4.854 28.324 1.00 94.75 90 LYS A C 1
ATOM 702 O O . LYS A 1 90 ? -25.302 -3.838 28.967 1.00 94.75 90 LYS A O 1
ATOM 707 N N . GLU A 1 91 ? -23.793 -5.261 28.115 1.00 94.94 91 GLU A N 1
ATOM 708 C CA . GLU A 1 91 ? -22.627 -4.608 28.719 1.00 94.94 91 GLU A CA 1
ATOM 709 C C . GLU A 1 91 ? -21.385 -4.734 27.833 1.00 94.94 91 GLU A C 1
ATOM 711 O O . GLU A 1 91 ? -20.828 -5.817 27.661 1.00 94.94 91 GLU A O 1
ATOM 716 N N . LEU A 1 92 ? -20.852 -3.593 27.397 1.00 97.88 92 LEU A N 1
ATOM 717 C CA . LEU A 1 92 ? -19.533 -3.515 26.769 1.00 97.88 92 LEU A CA 1
ATOM 718 C C . LEU A 1 92 ? -18.406 -3.737 27.796 1.00 97.88 92 LEU A C 1
ATOM 720 O O . LEU A 1 92 ? -18.576 -3.483 28.992 1.00 97.88 92 LEU A O 1
ATOM 724 N N . SER A 1 93 ? -17.238 -4.184 27.321 1.00 97.94 93 SER A N 1
ATOM 725 C CA . SER A 1 93 ? -16.024 -4.320 28.137 1.00 97.94 93 SER A CA 1
ATOM 726 C C . SER A 1 93 ? -14.902 -3.406 27.654 1.00 97.94 93 SER A C 1
ATOM 728 O O . SER A 1 93 ? -14.366 -2.604 28.425 1.00 97.94 93 SER A O 1
ATOM 730 N N . GLN A 1 94 ? -14.520 -3.526 26.384 1.00 98.44 94 GLN A N 1
ATOM 731 C CA . GLN A 1 94 ? -13.372 -2.813 25.835 1.00 98.44 94 GLN A CA 1
ATOM 732 C C . GLN A 1 94 ? -13.411 -2.755 24.311 1.00 98.44 94 GLN A C 1
ATOM 734 O O . GLN A 1 94 ? -14.048 -3.580 23.662 1.00 98.44 94 GLN A O 1
ATOM 739 N N . TYR A 1 95 ? -12.650 -1.826 23.743 1.00 98.31 95 TYR A N 1
ATOM 740 C CA . TYR A 1 95 ? -12.296 -1.836 22.328 1.00 98.31 95 TYR A CA 1
ATOM 741 C C . TYR A 1 95 ? -10.778 -1.799 22.145 1.00 98.31 95 TYR A C 1
ATOM 743 O O . TYR A 1 95 ? -10.039 -1.337 23.022 1.00 98.31 95 TYR A O 1
ATOM 751 N N . LYS A 1 96 ? -10.316 -2.292 20.997 1.00 98.50 96 LYS A N 1
ATOM 752 C CA . LYS A 1 96 ? -8.915 -2.289 20.574 1.00 98.50 96 LYS A CA 1
ATOM 753 C C . LYS A 1 96 ? -8.809 -1.604 19.219 1.00 98.50 96 LYS A C 1
ATOM 755 O O . LYS A 1 96 ? -9.555 -1.945 18.310 1.00 98.50 96 LYS A O 1
ATOM 760 N N . ILE A 1 97 ? -7.878 -0.665 19.104 1.00 98.38 97 ILE A N 1
ATOM 761 C CA . ILE A 1 97 ? -7.500 -0.033 17.838 1.00 98.38 97 ILE A CA 1
ATOM 762 C C . ILE A 1 97 ? -6.113 -0.500 17.461 1.00 98.38 97 ILE A C 1
ATOM 764 O O . ILE A 1 97 ? -5.219 -0.512 18.313 1.00 98.38 97 ILE A O 1
ATOM 768 N N . GLU A 1 98 ? -5.952 -0.830 16.189 1.00 97.81 98 GLU A N 1
ATOM 769 C CA . GLU A 1 98 ? -4.692 -1.198 15.568 1.00 97.81 98 GLU A CA 1
ATOM 770 C C . GLU A 1 98 ? -4.471 -0.353 14.318 1.00 97.81 98 GLU A C 1
ATOM 772 O O . GLU A 1 98 ? -5.396 -0.131 13.541 1.00 97.81 98 GLU A O 1
ATOM 777 N N . ILE A 1 99 ? -3.244 0.136 14.157 1.00 96.75 99 ILE A N 1
ATOM 778 C CA . ILE A 1 99 ? -2.766 0.723 12.908 1.00 96.75 99 ILE A CA 1
ATOM 779 C C . ILE A 1 99 ? -1.471 0.021 12.547 1.00 96.75 99 ILE A C 1
ATOM 781 O O . ILE A 1 99 ? -0.592 -0.117 13.404 1.00 96.75 99 ILE A O 1
ATOM 785 N N . HIS A 1 100 ? -1.360 -0.408 11.301 1.00 93.19 100 HIS A N 1
ATOM 786 C CA . HIS A 1 100 ? -0.129 -0.920 10.715 1.00 93.19 100 HIS A CA 1
ATOM 787 C C . HIS A 1 100 ? -0.058 -0.511 9.244 1.00 93.19 100 HIS A C 1
ATOM 789 O O . HIS A 1 100 ? -1.062 -0.122 8.646 1.00 93.19 100 HIS A O 1
ATOM 795 N N . ASP A 1 101 ? 1.138 -0.546 8.673 1.00 89.81 101 ASP A N 1
ATOM 796 C CA . ASP A 1 101 ? 1.334 -0.348 7.243 1.00 89.81 101 ASP A CA 1
ATOM 797 C C . ASP A 1 101 ? 0.695 -1.481 6.420 1.00 89.81 101 ASP A C 1
ATOM 799 O O . ASP A 1 101 ? 0.569 -2.609 6.897 1.00 89.81 101 ASP A O 1
ATOM 803 N N . ASP A 1 102 ? 0.281 -1.157 5.192 1.00 86.06 102 ASP A N 1
ATOM 804 C CA . ASP A 1 102 ? -0.087 -2.114 4.128 1.00 86.06 102 ASP A CA 1
ATOM 805 C C . ASP A 1 102 ? 0.965 -2.038 3.004 1.00 86.06 102 ASP A C 1
ATOM 807 O O . ASP A 1 102 ? 0.667 -1.893 1.816 1.00 86.06 102 ASP A O 1
ATOM 811 N N . PHE A 1 103 ? 2.246 -1.999 3.388 1.00 79.25 103 PHE A N 1
ATOM 812 C CA . PHE A 1 103 ? 3.353 -1.916 2.429 1.00 79.25 103 PHE A CA 1
ATOM 813 C C . PHE A 1 103 ? 3.678 -3.274 1.813 1.00 79.25 103 PHE A C 1
ATOM 815 O O . PHE A 1 103 ? 4.258 -3.340 0.730 1.00 79.25 103 PHE A O 1
ATOM 822 N N . ASP A 1 104 ? 3.309 -4.359 2.489 1.00 60.72 104 ASP A N 1
ATOM 823 C CA . ASP A 1 104 ? 3.711 -5.721 2.178 1.00 60.72 104 ASP A CA 1
ATOM 824 C C . ASP A 1 104 ? 2.694 -6.455 1.303 1.00 60.72 104 ASP A C 1
ATOM 826 O O . ASP A 1 104 ? 2.458 -7.647 1.498 1.00 60.72 104 ASP A O 1
ATOM 830 N N . ARG A 1 105 ? 2.188 -5.799 0.248 1.00 55.06 105 ARG A N 1
ATOM 831 C CA . ARG A 1 105 ? 1.422 -6.430 -0.853 1.00 55.06 105 ARG A CA 1
ATOM 832 C C . ARG A 1 105 ? 2.250 -7.450 -1.675 1.00 55.06 105 ARG A C 1
ATOM 834 O O . ARG A 1 105 ? 2.109 -7.538 -2.891 1.00 55.06 105 ARG A O 1
ATOM 841 N N . HIS A 1 106 ? 3.073 -8.244 -0.989 1.00 48.53 106 HIS A N 1
ATOM 842 C CA . HIS A 1 106 ? 4.051 -9.242 -1.398 1.00 48.53 106 HIS A CA 1
ATOM 843 C C . HIS A 1 106 ? 5.342 -8.670 -2.000 1.00 48.53 106 HIS A C 1
ATOM 845 O O . HIS A 1 106 ? 5.574 -8.873 -3.185 1.00 48.53 106 HIS A O 1
ATOM 851 N N . ALA A 1 107 ? 6.167 -8.005 -1.173 1.00 46.50 107 ALA A N 1
ATOM 852 C CA . ALA A 1 107 ? 7.532 -7.582 -1.519 1.00 46.50 107 ALA A CA 1
ATOM 853 C C . ALA A 1 107 ? 8.472 -7.563 -0.295 1.00 46.50 107 ALA A C 1
ATOM 855 O O . ALA A 1 107 ? 8.054 -7.257 0.825 1.00 46.50 107 ALA A O 1
ATOM 856 N N . HIS A 1 108 ? 9.747 -7.920 -0.489 1.00 44.34 108 HIS A N 1
ATOM 857 C CA . HIS A 1 108 ? 10.693 -8.294 0.574 1.00 44.34 108 HIS A CA 1
ATOM 858 C C . HIS A 1 108 ? 11.622 -7.181 1.087 1.00 44.34 108 HIS A C 1
ATOM 860 O O . HIS A 1 108 ? 12.470 -7.445 1.952 1.00 44.34 108 HIS A O 1
ATOM 866 N N . LEU A 1 109 ? 11.454 -5.928 0.664 1.00 48.75 109 LEU A N 1
ATOM 867 C CA . LEU A 1 109 ? 12.205 -4.823 1.256 1.00 48.75 109 LEU A CA 1
ATOM 868 C C . LEU A 1 109 ? 11.439 -4.164 2.395 1.00 48.75 109 LEU A C 1
ATOM 870 O O . LEU A 1 109 ? 10.481 -3.424 2.199 1.00 48.75 109 LEU A O 1
ATOM 874 N N . LYS A 1 110 ? 11.969 -4.338 3.611 1.00 53.03 110 LYS A N 1
ATOM 875 C CA . LYS A 1 110 ? 11.669 -3.427 4.716 1.00 53.03 110 LYS A CA 1
ATOM 876 C C . LYS A 1 110 ? 12.005 -2.014 4.258 1.00 53.03 110 LYS A C 1
ATOM 878 O O . LYS A 1 110 ? 13.170 -1.701 4.002 1.00 53.03 110 LYS A O 1
ATOM 883 N N . THR A 1 111 ? 10.984 -1.174 4.169 1.00 52.94 111 THR A N 1
ATOM 884 C CA . THR A 1 111 ? 11.123 0.258 3.951 1.00 52.94 111 THR A CA 1
ATOM 885 C C . THR A 1 111 ? 12.133 0.768 4.977 1.00 52.94 111 THR A C 1
ATOM 887 O O . THR A 1 111 ? 11.912 0.659 6.177 1.00 52.94 111 THR A O 1
ATOM 890 N N . GLY A 1 112 ? 13.291 1.284 4.555 1.00 56.84 112 GLY A N 1
ATOM 891 C CA . GLY A 1 112 ? 14.283 1.845 5.491 1.00 56.84 112 GLY A CA 1
ATOM 892 C C . GLY A 1 112 ? 13.744 3.002 6.358 1.00 56.84 112 GLY A C 1
ATOM 893 O O . GLY A 1 112 ? 14.442 3.480 7.248 1.00 56.84 112 GLY A O 1
ATOM 894 N N . SER A 1 113 ? 12.513 3.443 6.091 1.00 66.56 113 SER A N 1
ATOM 895 C CA . SER A 1 113 ? 11.719 4.438 6.809 1.00 66.56 113 SER A CA 1
ATOM 896 C C . SER A 1 113 ? 10.811 3.748 7.847 1.00 66.56 113 SER A C 1
ATOM 898 O O . SER A 1 113 ? 10.238 2.700 7.537 1.00 66.56 113 SER A O 1
ATOM 900 N N . PRO A 1 114 ? 10.648 4.305 9.061 1.00 82.75 114 PRO A N 1
ATOM 901 C CA . PRO A 1 114 ? 9.857 3.673 10.115 1.00 82.75 114 PRO A CA 1
ATOM 902 C C . PRO A 1 114 ? 8.369 3.632 9.740 1.00 82.75 114 PRO A C 1
ATOM 904 O O . PRO A 1 114 ? 7.793 4.650 9.366 1.00 82.75 114 PRO A O 1
ATOM 907 N N . ALA A 1 115 ? 7.738 2.465 9.853 1.00 85.69 115 ALA A N 1
ATOM 908 C CA . ALA A 1 115 ? 6.295 2.335 9.680 1.00 85.69 115 ALA A CA 1
ATOM 909 C C . ALA A 1 115 ? 5.538 2.882 10.901 1.00 85.69 115 ALA A C 1
ATOM 911 O O . ALA A 1 115 ? 6.002 2.770 12.042 1.00 85.69 115 ALA A O 1
ATOM 912 N N . PHE A 1 116 ? 4.356 3.459 10.675 1.00 91.88 116 PHE A N 1
ATOM 913 C CA . PHE A 1 116 ? 3.439 3.801 11.758 1.00 91.88 116 PHE A CA 1
ATOM 914 C C . PHE A 1 116 ? 2.715 2.553 12.278 1.00 91.88 116 PHE A C 1
ATOM 916 O O . PHE A 1 116 ? 1.780 2.057 11.656 1.00 91.88 116 PHE A O 1
ATOM 923 N N . THR A 1 117 ? 3.117 2.078 13.456 1.00 93.38 117 THR A N 1
ATOM 924 C CA . THR A 1 117 ? 2.385 1.043 14.193 1.00 93.38 117 THR A CA 1
ATOM 925 C C . THR A 1 117 ? 1.745 1.635 15.442 1.00 93.38 117 THR A C 1
ATOM 927 O O . THR A 1 117 ? 2.414 2.287 16.247 1.00 93.38 117 THR A O 1
ATOM 930 N N . PHE A 1 118 ? 0.457 1.374 15.643 1.00 96.19 118 PHE A N 1
ATOM 931 C CA . PHE A 1 118 ? -0.292 1.817 16.814 1.00 96.19 118 PHE A CA 1
ATOM 932 C C . PHE A 1 118 ? -1.132 0.672 17.368 1.00 96.19 118 PHE A C 1
ATOM 934 O O . PHE A 1 118 ? -1.775 -0.065 16.627 1.00 96.19 118 PHE A O 1
ATOM 941 N N . THR A 1 119 ? -1.166 0.531 18.690 1.00 97.81 119 THR A N 1
ATOM 942 C CA . THR A 1 119 ? -2.104 -0.372 19.359 1.00 97.81 119 THR A CA 1
ATOM 943 C C . THR A 1 119 ? -2.585 0.268 20.645 1.00 97.81 119 THR A C 1
ATOM 945 O O . THR A 1 119 ? -1.780 0.671 21.487 1.00 97.81 119 THR A O 1
ATOM 948 N N . LYS A 1 120 ? -3.903 0.343 20.825 1.00 97.38 120 LYS A N 1
ATOM 949 C CA . LYS A 1 120 ? -4.507 0.880 22.045 1.00 97.38 120 LYS A C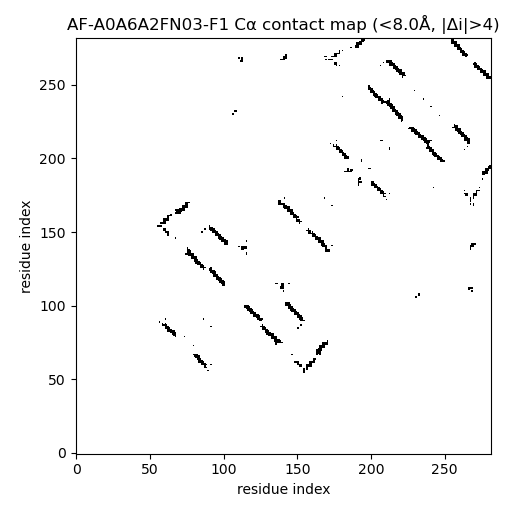A 1
ATOM 950 C C . LYS A 1 120 ? -5.736 0.080 22.431 1.00 97.38 120 LYS A C 1
ATOM 952 O O . LYS A 1 120 ? -6.628 -0.108 21.614 1.00 97.38 120 LYS A O 1
ATOM 957 N N . ILE A 1 121 ? -5.789 -0.340 23.692 1.00 97.81 121 ILE A N 1
ATOM 958 C CA . ILE A 1 121 ? -6.954 -0.987 24.299 1.00 97.81 121 ILE A CA 1
ATOM 959 C C . ILE A 1 121 ? -7.561 -0.011 25.302 1.00 97.81 121 ILE A C 1
ATOM 961 O O . ILE A 1 121 ? -6.838 0.581 26.107 1.00 97.81 121 ILE A O 1
ATOM 965 N N . VAL A 1 122 ? -8.877 0.173 25.246 1.00 97.94 122 VAL A N 1
ATOM 966 C CA . VAL A 1 122 ? -9.609 1.095 26.119 1.00 97.94 122 VAL A CA 1
ATOM 967 C C . VAL A 1 122 ? -10.837 0.393 26.677 1.00 97.94 122 VAL A C 1
ATOM 969 O O . VAL A 1 122 ? -11.631 -0.162 25.923 1.00 97.94 122 VAL A O 1
ATOM 972 N N . ALA A 1 123 ? -10.995 0.441 27.999 1.00 97.88 123 ALA A N 1
ATOM 973 C CA . ALA A 1 123 ? -12.194 -0.050 28.665 1.00 97.88 123 ALA A CA 1
ATOM 974 C C . ALA A 1 123 ? -13.372 0.905 28.430 1.00 97.88 123 ALA A C 1
ATOM 976 O O . ALA A 1 123 ? -13.228 2.123 28.562 1.00 97.88 123 ALA A O 1
ATOM 977 N N . ILE A 1 124 ? -14.535 0.343 28.118 1.00 96.75 124 ILE A N 1
ATOM 978 C CA . ILE A 1 124 ? -15.793 1.064 27.913 1.00 96.75 124 ILE A CA 1
ATOM 979 C C . ILE A 1 124 ? -16.927 0.284 28.575 1.00 96.75 124 ILE A C 1
ATOM 981 O O . ILE A 1 124 ? -16.880 -0.937 28.640 1.00 96.75 124 ILE A O 1
ATOM 985 N N . SER A 1 125 ? -17.938 0.983 29.085 1.00 92.44 125 SER A N 1
ATOM 986 C CA . SER A 1 125 ? -19.032 0.359 29.847 1.00 92.44 125 SER A CA 1
ATOM 987 C C . SER A 1 125 ? -20.425 0.778 29.379 1.00 92.44 125 SER A C 1
ATOM 989 O O . SER A 1 125 ? -21.414 0.443 30.022 1.00 92.44 125 SER A O 1
ATOM 991 N N . SER A 1 126 ? -20.521 1.582 28.322 1.00 91.25 126 SER A N 1
ATOM 992 C CA . SER A 1 126 ? -21.779 2.164 27.860 1.00 91.25 126 SER A CA 1
ATOM 993 C C . SER A 1 126 ? -21.790 2.297 26.351 1.00 91.25 126 SER A C 1
ATOM 995 O O . SER A 1 126 ? -20.781 2.687 25.764 1.00 91.25 126 SER A O 1
ATOM 997 N N . ASN A 1 127 ? -22.953 2.063 25.752 1.00 96.94 127 ASN A N 1
ATOM 998 C CA . ASN A 1 127 ? -23.182 2.379 24.349 1.00 96.94 127 ASN A CA 1
ATOM 999 C C . ASN A 1 127 ? -22.974 3.878 24.111 1.00 96.94 127 ASN A C 1
ATOM 1001 O O . ASN A 1 127 ? -23.328 4.704 24.958 1.00 96.94 127 ASN A O 1
ATOM 1005 N N . GLY A 1 128 ? -22.437 4.235 22.950 1.00 96.81 128 GLY A N 1
ATOM 1006 C CA . GLY A 1 128 ? -22.264 5.634 22.581 1.00 96.81 128 GLY A CA 1
ATOM 1007 C C . GLY A 1 128 ? -21.157 5.878 21.569 1.00 96.81 128 GLY A C 1
ATOM 1008 O O . GLY A 1 128 ? -20.449 4.962 21.150 1.00 96.81 128 GLY A O 1
ATOM 1009 N N . SER A 1 129 ? -21.033 7.148 21.188 1.00 97.38 129 SER A N 1
ATOM 1010 C CA . SER A 1 129 ? -20.013 7.649 20.271 1.00 97.38 129 SER A CA 1
ATOM 1011 C C . SER A 1 129 ? -18.788 8.142 21.033 1.00 97.38 129 SER A C 1
ATOM 1013 O O . SER A 1 129 ? -18.896 8.872 22.019 1.00 97.38 129 SER A O 1
ATOM 1015 N N . TYR A 1 130 ? -17.617 7.772 20.532 1.00 97.31 130 TYR A N 1
ATOM 1016 C CA . TYR A 1 130 ? -16.316 8.149 21.054 1.00 97.31 130 TYR A CA 1
ATOM 1017 C C . TYR A 1 130 ? -15.578 8.957 19.993 1.00 97.31 130 TYR A C 1
ATOM 1019 O O . TYR A 1 130 ? -15.487 8.547 18.835 1.00 97.31 130 TYR A O 1
ATOM 1027 N N . HIS A 1 131 ? -15.051 10.106 20.415 1.00 97.50 131 HIS A N 1
ATOM 1028 C CA . HIS A 1 131 ? -14.301 11.027 19.570 1.00 97.50 131 HIS A CA 1
ATOM 1029 C C . HIS A 1 131 ? -12.971 11.346 20.242 1.00 97.50 131 HIS A C 1
ATOM 1031 O O . HIS A 1 131 ? -12.940 11.789 21.392 1.00 97.50 131 HIS A O 1
ATOM 1037 N N . PHE A 1 132 ? -11.870 11.104 19.545 1.00 97.62 132 PHE A N 1
ATOM 1038 C CA . PHE A 1 132 ? -10.526 11.413 20.026 1.00 97.62 132 PHE A CA 1
ATOM 1039 C C . PHE A 1 132 ? -9.572 11.554 18.845 1.00 97.62 132 PHE A C 1
ATOM 1041 O O . PHE A 1 132 ? -9.935 11.308 17.699 1.00 97.62 132 PHE A O 1
ATOM 1048 N N . THR A 1 133 ? -8.338 11.947 19.140 1.00 98.31 133 THR A N 1
ATOM 1049 C CA . THR A 1 133 ? -7.275 12.043 18.145 1.00 98.31 133 THR A CA 1
ATOM 1050 C C . THR A 1 133 ? -6.184 11.013 18.395 1.00 98.31 133 THR A C 1
ATOM 1052 O O . THR A 1 133 ? -5.880 10.703 19.552 1.00 98.31 133 THR A O 1
ATOM 1055 N N . ILE A 1 134 ? -5.553 10.545 17.325 1.00 98.38 134 ILE A N 1
ATOM 1056 C CA . ILE A 1 134 ? -4.301 9.785 17.356 1.00 98.38 134 ILE A CA 1
ATOM 1057 C C . ILE A 1 134 ? -3.214 10.662 16.729 1.00 98.38 134 ILE A C 1
ATOM 1059 O O . ILE A 1 134 ? -3.400 11.181 15.631 1.00 98.38 134 ILE A O 1
ATOM 1063 N N . ASP A 1 135 ? -2.099 10.857 17.434 1.00 98.12 135 ASP A N 1
ATOM 1064 C CA . ASP A 1 135 ? -0.949 11.588 16.896 1.00 98.12 135 ASP A CA 1
ATOM 1065 C C . ASP A 1 135 ? -0.187 10.683 15.911 1.00 98.12 135 ASP A C 1
ATOM 1067 O O . ASP A 1 135 ? 0.214 9.574 16.272 1.00 98.12 135 ASP A O 1
ATOM 1071 N N . ILE A 1 136 ? 0.014 11.150 14.677 1.00 97.69 136 ILE A N 1
ATOM 1072 C CA . ILE A 1 136 ? 0.812 10.455 13.664 1.00 97.69 136 ILE A CA 1
ATOM 1073 C C . ILE A 1 136 ? 2.273 10.884 13.851 1.00 97.69 136 ILE A C 1
ATOM 1075 O O . ILE A 1 136 ? 2.551 12.086 13.818 1.00 97.69 136 ILE A O 1
ATOM 1079 N N . PRO A 1 137 ? 3.236 9.962 14.036 1.00 95.75 137 PRO A N 1
ATOM 1080 C CA . PRO A 1 137 ? 4.632 10.352 14.199 1.00 95.75 137 PRO A CA 1
ATOM 1081 C C . PRO A 1 137 ? 5.159 11.102 12.963 1.00 95.75 137 PRO A C 1
ATOM 1083 O O . PRO A 1 137 ? 4.731 10.860 11.837 1.00 95.75 137 PRO A O 1
ATOM 1086 N N . ALA A 1 138 ? 6.068 12.057 13.164 1.00 93.62 138 ALA A N 1
ATOM 1087 C CA . ALA A 1 138 ? 6.511 12.968 12.102 1.00 93.62 138 ALA A CA 1
ATOM 1088 C C . ALA A 1 138 ? 7.382 12.297 11.028 1.00 93.62 138 ALA A C 1
ATOM 1090 O O . ALA A 1 138 ? 7.378 12.715 9.871 1.00 93.62 138 ALA A O 1
ATOM 1091 N N . ASP A 1 139 ? 8.120 11.253 11.396 1.00 89.38 139 ASP A N 1
ATOM 1092 C CA . ASP A 1 139 ? 9.113 10.584 10.557 1.00 89.38 139 ASP A CA 1
ATOM 1093 C C . ASP A 1 139 ? 8.605 9.298 9.886 1.00 89.38 139 ASP A C 1
ATOM 1095 O O . ASP A 1 139 ? 9.402 8.597 9.261 1.00 89.38 139 ASP A O 1
ATOM 1099 N N . VAL A 1 140 ? 7.301 9.005 9.971 1.00 93.00 140 VAL A N 1
ATOM 1100 C CA . VAL A 1 140 ? 6.729 7.762 9.431 1.00 93.00 140 VAL A CA 1
ATOM 1101 C C . VAL A 1 140 ? 6.787 7.702 7.911 1.00 93.00 140 VAL A C 1
ATOM 1103 O O . VAL A 1 140 ? 6.621 8.710 7.226 1.00 93.00 140 VAL A O 1
ATOM 1106 N N . ALA A 1 141 ? 6.989 6.504 7.381 1.00 93.31 141 ALA A N 1
ATOM 1107 C CA . ALA A 1 141 ? 6.978 6.227 5.955 1.00 93.31 141 ALA A CA 1
ATOM 1108 C C . ALA A 1 141 ? 5.670 6.697 5.295 1.00 93.31 141 ALA A C 1
ATOM 1110 O O . ALA A 1 141 ? 4.578 6.465 5.823 1.00 93.31 141 ALA A O 1
ATOM 1111 N N . ALA A 1 142 ? 5.783 7.322 4.126 1.00 93.81 142 ALA A N 1
ATOM 1112 C CA . ALA A 1 142 ? 4.655 7.558 3.245 1.00 93.81 142 ALA A CA 1
ATOM 1113 C C . ALA A 1 142 ? 4.129 6.230 2.677 1.00 93.81 142 ALA A C 1
ATOM 1115 O O . ALA A 1 142 ? 4.878 5.260 2.526 1.00 93.81 142 ALA A O 1
ATOM 1116 N N . GLY A 1 143 ? 2.839 6.198 2.352 1.00 92.94 143 GLY A N 1
ATOM 1117 C CA . GLY A 1 143 ? 2.190 5.037 1.746 1.00 92.94 143 GLY A CA 1
ATOM 1118 C C . GLY A 1 143 ? 0.888 4.626 2.437 1.00 92.94 143 GLY A C 1
ATOM 1119 O O . GLY A 1 143 ? 0.365 5.387 3.255 1.00 92.94 143 GLY A O 1
ATOM 1120 N N . PRO A 1 144 ? 0.342 3.455 2.069 1.00 93.44 144 PRO A N 1
ATOM 1121 C CA . PRO A 1 144 ? -0.922 2.940 2.587 1.00 93.44 144 PRO A CA 1
ATOM 1122 C C . PRO A 1 144 ? -0.794 2.339 3.995 1.00 93.44 144 PRO A C 1
ATOM 1124 O O . PRO A 1 144 ? 0.205 1.708 4.336 1.00 93.44 144 PRO A O 1
ATOM 1127 N N . TYR A 1 145 ? -1.843 2.516 4.792 1.00 94.75 145 TYR A N 1
ATOM 1128 C CA . TYR A 1 145 ? -1.983 2.019 6.156 1.00 94.75 145 TYR A CA 1
ATOM 1129 C C . TYR A 1 145 ? -3.394 1.476 6.389 1.00 94.75 145 TYR A C 1
ATOM 1131 O O . TYR A 1 145 ? -4.373 1.959 5.813 1.00 94.75 145 TYR A O 1
ATOM 1139 N N . HIS A 1 146 ? -3.486 0.498 7.285 1.00 95.50 146 HIS A N 1
ATOM 1140 C CA . HIS A 1 146 ? -4.726 -0.121 7.742 1.00 95.50 146 HIS A CA 1
ATOM 1141 C C . HIS A 1 146 ? -5.084 0.392 9.131 1.00 95.50 146 HIS A C 1
ATOM 1143 O O . HIS A 1 146 ? -4.253 0.374 10.035 1.00 95.50 146 HIS A O 1
ATOM 1149 N N . PHE A 1 147 ? -6.322 0.848 9.306 1.00 97.88 147 PHE A N 1
ATOM 1150 C CA . PHE A 1 147 ? -6.917 1.169 10.599 1.00 97.88 147 PHE A CA 1
ATOM 1151 C C . PHE A 1 147 ? -7.952 0.103 10.936 1.00 97.88 147 PHE A C 1
ATOM 1153 O O . PHE A 1 147 ? -8.912 -0.051 10.190 1.00 97.88 147 PHE A O 1
ATOM 1160 N N . ILE A 1 148 ? -7.800 -0.592 12.061 1.00 98.12 148 ILE A N 1
ATOM 1161 C CA . ILE A 1 148 ? -8.698 -1.677 12.474 1.00 98.12 148 ILE A CA 1
ATOM 1162 C C . ILE A 1 148 ? -9.225 -1.397 13.881 1.00 98.12 148 ILE A C 1
ATOM 1164 O O . ILE A 1 148 ? -8.467 -1.046 14.790 1.00 98.12 148 ILE A O 1
ATOM 1168 N N . VAL A 1 149 ? -10.529 -1.592 14.080 1.00 98.44 149 VAL A N 1
ATOM 1169 C CA . VAL A 1 149 ? -11.197 -1.509 15.382 1.00 98.44 149 VAL A CA 1
ATOM 1170 C C . VAL A 1 149 ? -11.910 -2.815 15.695 1.00 98.44 149 VAL A C 1
ATOM 1172 O O . VAL A 1 149 ? -12.764 -3.267 14.937 1.00 98.44 149 VAL A O 1
ATOM 1175 N N . ASN A 1 150 ? -11.612 -3.361 16.870 1.00 98.12 150 ASN A N 1
ATOM 1176 C CA . ASN A 1 150 ? -12.288 -4.511 17.463 1.00 98.12 150 ASN A CA 1
ATOM 1177 C C . ASN A 1 150 ? -12.991 -4.097 18.762 1.00 98.12 150 ASN A C 1
ATOM 1179 O O . ASN A 1 150 ? -12.537 -3.174 19.445 1.00 98.12 150 ASN A O 1
ATOM 1183 N N . ALA A 1 151 ? -14.057 -4.800 19.144 1.00 98.31 151 ALA A N 1
ATOM 1184 C CA . ALA A 1 151 ? -14.780 -4.574 20.395 1.00 98.31 151 ALA A CA 1
ATOM 1185 C C . ALA A 1 151 ? -15.169 -5.899 21.058 1.00 98.31 151 ALA A C 1
ATOM 1187 O O . ALA A 1 151 ? -15.490 -6.872 20.379 1.00 98.31 151 ALA A O 1
ATOM 1188 N N . LEU A 1 152 ? -15.142 -5.907 22.390 1.00 98.06 152 LEU A N 1
ATOM 1189 C CA . LEU A 1 152 ? -15.479 -7.048 23.232 1.00 98.06 152 LEU A CA 1
ATOM 1190 C C . LEU A 1 152 ? -16.519 -6.619 24.271 1.00 98.06 152 LEU A C 1
ATOM 1192 O O . LEU A 1 152 ? -16.371 -5.568 24.910 1.00 98.06 152 LEU A O 1
ATOM 1196 N N . ASP A 1 153 ? -17.546 -7.439 24.460 1.00 97.75 153 ASP A N 1
ATOM 1197 C CA . ASP A 1 153 ? -18.488 -7.293 25.569 1.00 97.75 153 ASP A CA 1
ATOM 1198 C C . ASP A 1 153 ? -17.959 -7.945 26.862 1.00 97.75 153 ASP A C 1
ATOM 1200 O O . ASP A 1 153 ? -16.864 -8.511 26.926 1.00 97.75 153 ASP A O 1
ATOM 1204 N N . LYS A 1 154 ? -18.733 -7.861 27.942 1.00 96.69 154 LYS A N 1
ATOM 1205 C CA . LYS A 1 154 ? -18.361 -8.456 29.234 1.00 96.69 154 LYS A CA 1
ATOM 1206 C C . LYS A 1 154 ? -18.604 -9.969 29.314 1.00 96.69 154 LYS A C 1
ATOM 1208 O O . LYS A 1 154 ? -18.059 -10.622 30.207 1.00 96.69 154 LYS A O 1
ATOM 1213 N N . ALA A 1 155 ? -19.412 -10.524 28.414 1.00 95.88 155 ALA A N 1
ATOM 1214 C CA . ALA A 1 155 ? -19.669 -11.957 28.300 1.00 95.88 155 ALA A CA 1
ATOM 1215 C C . ALA A 1 155 ? -18.605 -12.694 27.460 1.00 95.88 155 ALA A C 1
ATOM 1217 O O . ALA A 1 155 ? -18.534 -13.923 27.508 1.00 95.88 155 ALA A O 1
ATOM 1218 N N . GLY A 1 156 ? -17.741 -11.952 26.762 1.00 96.19 156 GLY A N 1
ATOM 1219 C CA . GLY A 1 156 ? -16.687 -12.451 25.888 1.00 96.19 156 GLY A CA 1
ATOM 1220 C C . GLY A 1 156 ? -17.078 -12.556 24.410 1.00 96.19 156 GLY A C 1
ATOM 1221 O O . GLY A 1 156 ? -16.337 -13.192 23.661 1.00 96.19 156 GLY A O 1
ATOM 1222 N N . ASN A 1 157 ? -18.202 -11.976 23.975 1.00 97.38 157 ASN A N 1
ATOM 1223 C CA . ASN A 1 157 ? -18.562 -11.920 22.560 1.00 97.38 157 ASN A CA 1
ATOM 1224 C C . ASN A 1 157 ? -17.766 -10.812 21.855 1.00 97.38 157 ASN A C 1
ATOM 1226 O O . ASN A 1 157 ? -17.715 -9.662 22.300 1.00 97.38 157 ASN A O 1
ATOM 1230 N N . GLU A 1 158 ? -17.141 -11.176 20.738 1.00 98.00 158 GLU A N 1
ATOM 1231 C CA . GLU A 1 158 ? -16.324 -10.286 19.913 1.00 98.00 158 GLU A CA 1
ATOM 1232 C C . GLU A 1 158 ? -17.129 -9.785 18.709 1.00 98.00 158 GLU A C 1
ATOM 1234 O O . GLU A 1 158 ? -17.787 -10.570 18.014 1.00 98.00 158 GLU A O 1
ATOM 1239 N N . ALA A 1 159 ? -17.088 -8.472 18.484 1.00 97.75 159 ALA A N 1
ATOM 1240 C CA . ALA A 1 159 ? -17.719 -7.826 17.341 1.00 97.75 159 ALA A CA 1
ATOM 1241 C C . ALA A 1 159 ? -17.098 -8.279 16.013 1.00 97.75 159 ALA A C 1
ATOM 1243 O O . ALA A 1 159 ? -15.938 -8.682 15.959 1.00 97.75 159 ALA A O 1
ATOM 1244 N N . ASP A 1 160 ? -17.849 -8.138 14.921 1.00 97.94 160 ASP A N 1
ATOM 1245 C CA . ASP A 1 160 ? -17.211 -8.077 13.607 1.00 97.94 160 ASP A CA 1
ATOM 1246 C C . ASP A 1 160 ? -16.427 -6.751 13.538 1.00 97.94 160 ASP A C 1
ATOM 1248 O O . ASP A 1 160 ? -16.951 -5.695 13.913 1.00 97.94 160 ASP A O 1
ATOM 1252 N N . PHE A 1 161 ? -15.153 -6.810 13.147 1.00 97.38 161 PHE A N 1
ATOM 1253 C CA . PHE A 1 161 ? -14.283 -5.636 13.155 1.00 97.38 161 PHE A CA 1
ATOM 1254 C C . PHE A 1 161 ? -14.742 -4.586 12.139 1.00 97.38 161 PHE A C 1
ATOM 1256 O O . PHE A 1 161 ? -15.383 -4.895 11.134 1.00 97.38 161 PHE A O 1
ATOM 1263 N N . ALA A 1 162 ? -14.386 -3.331 12.399 1.00 98.19 162 ALA A N 1
ATOM 1264 C CA . ALA A 1 162 ? -14.513 -2.247 11.434 1.00 98.19 162 ALA A CA 1
ATOM 1265 C C . ALA A 1 162 ? -13.120 -1.792 11.006 1.00 98.19 162 ALA A C 1
ATOM 1267 O O . ALA A 1 162 ? -12.218 -1.711 11.841 1.00 98.19 162 ALA A O 1
ATOM 1268 N N . GLU A 1 163 ? -12.954 -1.470 9.728 1.00 97.50 163 GLU A N 1
ATOM 1269 C CA . GLU A 1 163 ? -11.663 -1.073 9.175 1.00 97.50 163 GLU A CA 1
ATOM 1270 C C . GLU A 1 163 ? -11.769 0.124 8.228 1.00 97.50 163 GLU A C 1
ATOM 1272 O O . GLU A 1 163 ? -12.842 0.432 7.698 1.00 97.50 163 GLU A O 1
ATOM 1277 N N . ALA A 1 164 ? -10.641 0.798 8.025 1.00 97.62 164 ALA A N 1
ATOM 1278 C CA . ALA A 1 164 ? -10.468 1.804 6.992 1.00 97.62 164 ALA A CA 1
ATOM 1279 C C . ALA A 1 164 ? -9.039 1.775 6.437 1.00 97.62 164 ALA A C 1
ATOM 1281 O O . ALA A 1 164 ? -8.068 1.676 7.188 1.00 97.62 164 ALA A O 1
ATOM 1282 N N . GLU A 1 165 ? -8.921 1.922 5.120 1.00 96.56 165 GLU A N 1
ATOM 1283 C CA . GLU A 1 165 ? -7.643 2.083 4.423 1.00 96.56 165 GLU A CA 1
ATOM 1284 C C . GLU A 1 165 ? -7.336 3.560 4.215 1.00 96.56 165 GLU A C 1
ATOM 1286 O O . GLU A 1 165 ? -8.143 4.286 3.642 1.00 96.56 165 GLU A O 1
ATOM 1291 N N . PHE A 1 166 ? -6.164 4.029 4.623 1.00 96.62 166 PHE A N 1
ATOM 1292 C CA . PHE A 1 166 ? -5.773 5.423 4.422 1.00 96.62 166 PHE A CA 1
ATOM 1293 C C . PHE A 1 166 ? -4.333 5.526 3.935 1.00 96.62 166 PHE A C 1
ATOM 1295 O O . PHE A 1 166 ? -3.561 4.576 4.006 1.00 96.62 166 PHE A O 1
ATOM 1302 N N . THR A 1 167 ? -3.955 6.689 3.413 1.00 95.81 167 THR A N 1
ATOM 1303 C CA . THR A 1 167 ? -2.581 6.964 2.974 1.00 95.81 167 THR A CA 1
ATOM 1304 C C . THR A 1 167 ? -1.953 8.040 3.846 1.00 95.81 167 THR A C 1
ATOM 1306 O O . THR A 1 167 ? -2.588 9.047 4.149 1.00 95.81 167 THR A O 1
ATOM 1309 N N . ILE A 1 168 ? -0.684 7.870 4.213 1.00 96.06 168 ILE A N 1
ATOM 1310 C CA . ILE A 1 168 ? 0.118 8.931 4.827 1.00 96.06 168 ILE A CA 1
ATOM 1311 C C . ILE A 1 168 ? 1.038 9.545 3.774 1.00 96.06 168 ILE A C 1
ATOM 1313 O O . ILE A 1 168 ? 1.728 8.834 3.045 1.00 96.06 168 ILE A O 1
ATOM 1317 N N . LYS A 1 169 ? 1.081 10.877 3.727 1.00 95.38 169 LYS A N 1
ATOM 1318 C CA . LYS A 1 169 ? 2.159 11.652 3.109 1.00 95.38 169 LYS A CA 1
ATOM 1319 C C . LYS A 1 169 ? 3.178 12.025 4.175 1.00 95.38 169 LYS A C 1
ATOM 1321 O O . LYS A 1 169 ? 2.800 12.493 5.250 1.00 95.38 169 LYS A O 1
ATOM 1326 N N . ASN A 1 170 ? 4.461 11.858 3.881 1.00 94.75 170 ASN A N 1
ATOM 1327 C CA . ASN A 1 170 ? 5.499 12.305 4.796 1.00 94.75 170 ASN A CA 1
ATOM 1328 C C . ASN A 1 170 ? 5.682 13.833 4.678 1.00 94.75 170 ASN A C 1
ATOM 1330 O O . ASN A 1 170 ? 5.745 14.380 3.581 1.00 94.75 170 ASN A O 1
ATOM 1334 N N . SER A 1 171 ? 5.720 14.540 5.808 1.00 95.12 171 SER A N 1
ATOM 1335 C CA . SER A 1 171 ? 5.862 16.002 5.860 1.00 95.12 171 SER A CA 1
ATOM 1336 C C . SER A 1 171 ? 7.297 16.497 5.689 1.00 95.12 171 SER A C 1
ATOM 1338 O O . SER A 1 171 ? 7.496 17.675 5.400 1.00 95.12 171 SER A O 1
ATOM 1340 N N . LEU A 1 172 ? 8.291 15.624 5.870 1.00 93.50 172 LEU A N 1
ATOM 1341 C CA . LEU A 1 172 ? 9.704 15.945 5.665 1.00 93.50 172 LEU A CA 1
ATOM 1342 C C . LEU A 1 172 ? 10.084 15.848 4.186 1.00 93.50 172 LEU A C 1
ATOM 1344 O O . LEU A 1 172 ? 10.858 16.673 3.724 1.00 93.50 172 LEU A O 1
ATOM 1348 N N . ASP A 1 173 ? 9.499 14.893 3.461 1.00 94.31 173 ASP A N 1
ATOM 1349 C CA . ASP A 1 173 ? 9.563 14.828 2.002 1.00 94.31 173 ASP A CA 1
ATOM 1350 C C . ASP A 1 173 ? 8.259 14.253 1.442 1.00 94.31 173 ASP A C 1
ATOM 1352 O O . ASP A 1 173 ? 7.886 13.120 1.744 1.00 94.31 173 ASP A O 1
ATOM 1356 N N . SER A 1 174 ? 7.561 15.045 0.633 1.00 93.12 174 SER A N 1
ATOM 1357 C CA . SER A 1 174 ? 6.265 14.679 0.038 1.00 93.12 174 SER A CA 1
ATOM 1358 C C . SER A 1 174 ? 6.328 14.536 -1.480 1.00 93.12 174 SER A C 1
ATOM 1360 O O . SER A 1 174 ? 5.298 14.313 -2.125 1.00 93.12 174 SER A O 1
ATOM 1362 N N . ILE A 1 175 ? 7.513 14.727 -2.059 1.00 95.69 175 ILE A N 1
ATOM 1363 C CA . ILE A 1 175 ? 7.723 14.649 -3.494 1.00 95.69 175 ILE A CA 1
ATOM 1364 C C . ILE A 1 175 ? 8.071 13.197 -3.811 1.00 95.69 175 ILE A C 1
ATOM 1366 O O . ILE A 1 175 ? 8.929 12.600 -3.183 1.00 95.69 175 ILE A O 1
ATOM 1370 N N . ALA A 1 176 ? 7.347 12.605 -4.758 1.00 95.50 176 ALA A N 1
ATOM 1371 C CA . ALA A 1 176 ? 7.644 11.254 -5.205 1.00 95.50 176 ALA A CA 1
ATOM 1372 C C . ALA A 1 176 ? 8.840 11.246 -6.172 1.00 95.50 176 ALA A C 1
ATOM 1374 O O . ALA A 1 176 ? 8.976 12.177 -6.977 1.00 95.50 176 ALA A O 1
ATOM 1375 N N . PRO A 1 177 ? 9.634 10.163 -6.190 1.00 97.31 177 PRO A N 1
ATOM 1376 C CA . PRO A 1 177 ? 10.731 10.023 -7.135 1.00 97.31 177 PRO A CA 1
ATOM 1377 C C . PRO A 1 177 ? 10.217 10.003 -8.579 1.00 97.31 177 PRO A C 1
ATOM 1379 O O . PRO A 1 177 ? 9.155 9.481 -8.890 1.00 97.31 177 PRO A O 1
ATOM 1382 N N . THR A 1 178 ? 10.990 10.522 -9.515 1.00 98.12 178 THR A N 1
ATOM 1383 C CA . THR A 1 178 ? 10.781 10.332 -10.954 1.00 98.12 178 THR A CA 1
ATOM 1384 C C . THR A 1 178 ? 11.313 8.973 -11.414 1.00 98.12 178 THR A C 1
ATOM 1386 O O . THR A 1 178 ? 12.351 8.511 -10.935 1.00 98.12 178 THR A O 1
ATOM 1389 N N . LEU A 1 179 ? 10.633 8.352 -12.382 1.00 97.75 179 LEU A N 1
ATOM 1390 C CA . LEU A 1 179 ? 11.038 7.083 -12.990 1.00 97.75 179 LEU A CA 1
ATOM 1391 C C . LEU A 1 179 ? 10.881 7.143 -14.511 1.00 97.75 179 LEU A C 1
ATOM 1393 O O . LEU A 1 179 ? 9.776 7.303 -15.020 1.00 97.75 179 LEU A O 1
ATOM 1397 N N . ASN A 1 180 ? 11.987 6.979 -15.237 1.00 96.94 180 ASN A N 1
ATOM 1398 C CA . ASN A 1 180 ? 12.012 6.913 -16.696 1.00 96.94 180 ASN A CA 1
ATOM 1399 C C . ASN A 1 180 ? 12.607 5.571 -17.126 1.00 96.94 180 ASN A C 1
ATOM 1401 O O . ASN A 1 180 ? 13.828 5.426 -17.184 1.00 96.94 180 ASN A O 1
ATOM 1405 N N . ILE A 1 181 ? 11.752 4.591 -17.423 1.00 96.44 181 ILE A N 1
ATOM 1406 C CA . ILE A 1 181 ? 12.156 3.234 -17.808 1.00 96.44 181 ILE A CA 1
ATOM 1407 C C . ILE A 1 181 ? 11.757 2.928 -19.247 1.00 96.44 181 ILE A C 1
ATOM 1409 O O . ILE A 1 181 ? 10.671 3.267 -19.711 1.00 96.44 181 ILE A O 1
ATOM 1413 N N . THR A 1 182 ? 12.652 2.235 -19.944 1.00 95.75 182 THR A N 1
ATOM 1414 C CA . THR A 1 182 ? 12.415 1.646 -21.260 1.00 95.75 182 THR A CA 1
ATOM 1415 C C . THR A 1 182 ? 12.558 0.133 -21.179 1.00 95.75 182 THR A C 1
ATOM 1417 O O . THR A 1 182 ? 13.380 -0.379 -20.416 1.00 95.75 182 THR A O 1
ATOM 1420 N N . ALA A 1 183 ? 11.775 -0.578 -21.985 1.00 96.44 183 ALA A N 1
ATOM 1421 C CA . ALA A 1 183 ? 11.838 -2.026 -22.103 1.00 96.44 183 ALA A CA 1
ATOM 1422 C C . ALA A 1 183 ? 12.312 -2.442 -23.502 1.00 96.44 183 ALA A C 1
ATOM 1424 O O . ALA A 1 183 ? 12.009 -1.782 -24.499 1.00 96.44 183 ALA A O 1
ATOM 1425 N N . SER A 1 184 ? 13.045 -3.551 -23.566 1.00 95.06 184 SER A N 1
ATOM 1426 C CA . SER A 1 184 ? 13.420 -4.245 -24.795 1.00 95.06 184 SER A CA 1
ATOM 1427 C C . SER A 1 184 ? 13.028 -5.725 -24.679 1.00 95.06 184 SER A C 1
ATOM 1429 O O . SER A 1 184 ? 13.492 -6.371 -23.737 1.00 95.06 184 SER A O 1
ATOM 1431 N N . PRO A 1 185 ? 12.213 -6.289 -25.590 1.00 94.31 185 PRO A N 1
ATOM 1432 C CA . PRO A 1 185 ? 11.644 -5.657 -26.785 1.00 94.31 185 PRO A CA 1
ATOM 1433 C C . PRO A 1 185 ? 10.763 -4.443 -26.470 1.00 94.31 185 PRO A C 1
ATOM 1435 O O . PRO A 1 185 ? 10.074 -4.413 -25.454 1.00 94.31 185 PRO A O 1
ATOM 1438 N N . SER A 1 186 ? 10.819 -3.426 -27.334 1.00 92.19 186 SER A N 1
ATOM 1439 C CA . SER A 1 186 ? 10.041 -2.200 -27.134 1.00 92.19 186 SER A CA 1
ATOM 1440 C C . SER A 1 186 ? 8.540 -2.495 -27.235 1.00 92.19 186 SER A C 1
ATOM 1442 O O . SER A 1 186 ? 8.148 -3.273 -28.113 1.00 92.19 186 SER A O 1
ATOM 1444 N N . PRO A 1 187 ? 7.693 -1.890 -26.381 1.00 89.94 187 PRO A N 1
ATOM 1445 C CA . PRO A 1 187 ? 6.251 -2.061 -26.478 1.00 89.94 187 PRO A CA 1
ATOM 1446 C C . PRO A 1 187 ? 5.727 -1.610 -27.849 1.00 89.94 187 PRO A C 1
ATOM 1448 O O . PRO A 1 187 ? 5.892 -0.457 -28.247 1.00 89.94 187 PRO A O 1
ATOM 1451 N N . ALA A 1 188 ? 5.051 -2.506 -28.563 1.00 82.75 188 ALA A N 1
ATOM 1452 C CA . ALA A 1 188 ? 4.352 -2.197 -29.804 1.00 82.75 188 ALA A CA 1
ATOM 1453 C C . ALA A 1 188 ? 2.858 -2.059 -29.496 1.00 82.75 188 ALA A C 1
ATOM 1455 O O . ALA A 1 188 ? 2.238 -2.992 -28.992 1.00 82.75 188 ALA A O 1
ATOM 1456 N N . GLY A 1 189 ? 2.280 -0.880 -29.747 1.00 80.44 189 GLY A N 1
ATOM 1457 C CA . GLY A 1 189 ? 0.886 -0.604 -29.374 1.00 80.44 189 GLY A CA 1
ATOM 1458 C C . GLY A 1 189 ? 0.628 -0.654 -27.861 1.00 80.44 189 GLY A C 1
ATOM 1459 O O . GLY A 1 189 ? -0.487 -0.952 -27.454 1.00 80.44 189 GLY A O 1
ATOM 1460 N N . GLY A 1 190 ? 1.655 -0.398 -27.041 1.00 85.06 190 GLY A N 1
ATOM 1461 C CA . GLY A 1 190 ? 1.574 -0.450 -25.575 1.00 85.06 190 GLY A CA 1
ATOM 1462 C C . GLY A 1 190 ? 1.896 -1.814 -24.955 1.00 85.06 190 GLY A C 1
ATOM 1463 O O . GLY A 1 190 ? 1.966 -1.904 -23.736 1.00 85.06 190 GLY A O 1
ATOM 1464 N N . VAL A 1 191 ? 2.154 -2.850 -25.766 1.00 93.00 191 VAL A N 1
ATOM 1465 C CA . VAL A 1 191 ? 2.382 -4.223 -25.283 1.00 93.00 191 VAL A CA 1
ATOM 1466 C C . VAL A 1 191 ? 3.754 -4.747 -25.712 1.00 93.00 191 VAL A C 1
ATOM 1468 O O . VAL A 1 191 ? 4.134 -4.675 -26.885 1.00 93.00 191 VAL A O 1
ATOM 1471 N N . ILE A 1 192 ? 4.503 -5.317 -24.771 1.00 95.69 192 ILE A N 1
ATOM 1472 C CA . ILE A 1 192 ? 5.722 -6.085 -25.033 1.00 95.69 192 ILE A CA 1
ATOM 1473 C C . ILE A 1 192 ? 5.309 -7.480 -25.504 1.00 95.69 192 ILE A C 1
ATOM 1475 O O . ILE A 1 192 ? 4.656 -8.228 -24.780 1.00 95.69 192 ILE A O 1
ATOM 1479 N N . ASN A 1 193 ? 5.701 -7.841 -26.722 1.00 93.94 193 ASN A N 1
ATOM 1480 C CA . ASN A 1 193 ? 5.361 -9.130 -27.316 1.00 93.94 193 ASN A CA 1
ATOM 1481 C C . ASN A 1 193 ? 6.553 -10.088 -27.215 1.00 93.94 193 ASN A C 1
ATOM 1483 O O . ASN A 1 193 ? 7.582 -9.874 -27.858 1.00 93.94 193 ASN A O 1
ATOM 1487 N N . LEU A 1 194 ? 6.401 -11.160 -26.438 1.00 93.00 194 LEU A N 1
ATOM 1488 C CA . LEU A 1 194 ? 7.349 -12.268 -26.354 1.00 93.00 194 LEU A CA 1
ATOM 1489 C C . LEU A 1 194 ? 6.779 -13.473 -27.103 1.00 93.00 194 LEU A C 1
ATOM 1491 O O . LEU A 1 194 ? 5.961 -14.217 -26.564 1.00 93.00 194 LEU A O 1
ATOM 1495 N N . GLN A 1 195 ? 7.200 -13.636 -28.358 1.00 88.06 195 GLN A N 1
ATOM 1496 C CA . GLN A 1 195 ? 6.750 -14.719 -29.234 1.00 88.06 195 GLN A CA 1
ATOM 1497 C C . GLN A 1 195 ? 7.853 -15.760 -29.463 1.00 88.06 195 GLN A C 1
ATOM 1499 O O . GLN A 1 195 ? 9.029 -15.417 -29.631 1.00 88.06 195 GLN A O 1
A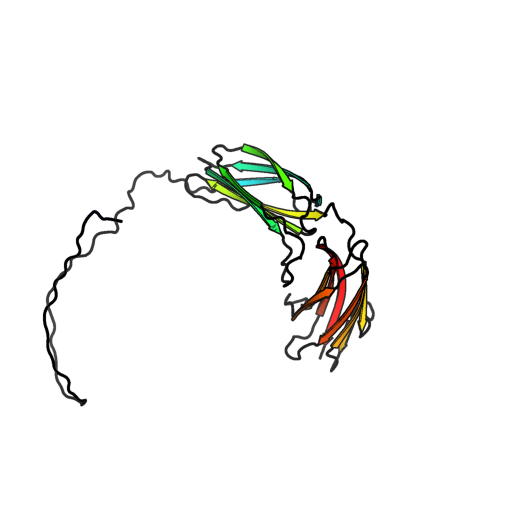TOM 1504 N N . GLY A 1 196 ? 7.463 -17.032 -29.535 1.00 84.94 196 GLY A N 1
ATOM 1505 C CA . GLY A 1 196 ? 8.350 -18.138 -29.873 1.00 84.94 196 GLY A CA 1
ATOM 1506 C C . GLY A 1 196 ? 9.449 -18.354 -28.830 1.00 84.94 196 GLY A C 1
ATOM 1507 O O . GLY A 1 196 ? 9.212 -18.406 -27.626 1.00 84.94 196 GLY A O 1
ATOM 1508 N N . ALA A 1 197 ? 10.699 -18.435 -29.297 1.00 80.19 197 ALA A N 1
ATOM 1509 C CA . ALA A 1 197 ? 11.865 -18.678 -28.444 1.00 80.19 197 ALA A CA 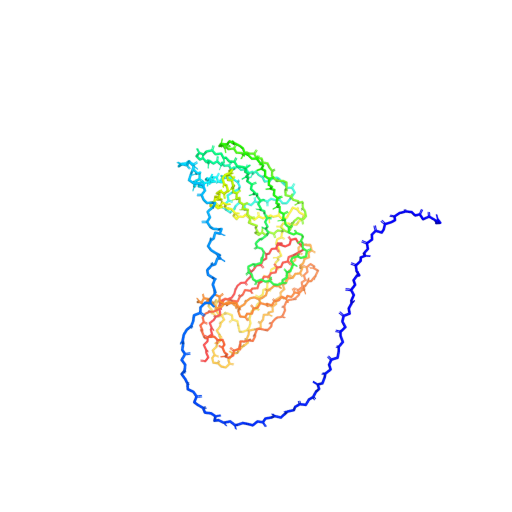1
ATOM 1510 C C . ALA A 1 197 ? 12.333 -17.455 -27.624 1.00 80.19 197 ALA A C 1
ATOM 1512 O O . ALA A 1 197 ? 13.332 -17.561 -26.910 1.00 80.19 197 ALA A O 1
ATOM 1513 N N . ALA A 1 198 ? 11.673 -16.294 -27.728 1.00 84.06 198 ALA A N 1
ATOM 1514 C CA . ALA A 1 198 ? 12.026 -15.109 -26.951 1.00 84.06 198 ALA A CA 1
ATOM 1515 C C . ALA A 1 198 ? 11.657 -15.299 -25.472 1.00 84.06 198 ALA A C 1
ATOM 1517 O O . ALA A 1 198 ? 10.499 -15.533 -25.133 1.00 84.06 198 ALA A O 1
ATOM 1518 N N . LYS A 1 199 ? 12.647 -15.174 -24.582 1.00 91.00 199 LYS A N 1
ATOM 1519 C CA . LYS A 1 199 ? 12.462 -15.418 -23.140 1.00 91.00 199 LYS A CA 1
ATOM 1520 C C . LYS A 1 199 ? 12.822 -14.241 -22.256 1.00 91.00 199 LYS A C 1
ATOM 1522 O O . LYS A 1 199 ? 12.673 -14.354 -21.048 1.00 91.00 199 LYS A O 1
ATOM 1527 N N . THR A 1 200 ? 13.325 -13.144 -22.812 1.00 95.12 200 THR A N 1
ATOM 1528 C CA . THR A 1 200 ? 13.911 -12.075 -22.001 1.00 95.12 200 THR A CA 1
ATOM 1529 C C . THR A 1 200 ? 13.275 -10.726 -22.260 1.00 95.12 200 THR A C 1
ATOM 1531 O O . THR A 1 200 ? 13.039 -10.366 -23.412 1.00 95.12 200 THR A O 1
ATOM 1534 N N . ILE A 1 201 ? 13.090 -9.962 -21.186 1.00 96.81 201 ILE A N 1
ATOM 1535 C CA . ILE A 1 201 ? 12.832 -8.523 -21.231 1.00 96.81 201 ILE A CA 1
ATOM 1536 C C . ILE A 1 201 ? 13.986 -7.836 -20.515 1.00 96.81 201 ILE A C 1
ATOM 1538 O O . ILE A 1 201 ? 14.303 -8.181 -19.379 1.00 96.81 201 ILE A O 1
ATOM 1542 N N . THR A 1 202 ? 14.603 -6.856 -21.163 1.00 96.88 202 THR A N 1
ATOM 1543 C CA . THR A 1 202 ? 15.602 -5.992 -20.534 1.00 96.88 202 THR A CA 1
ATOM 1544 C C . THR A 1 202 ? 14.986 -4.629 -20.260 1.00 96.88 202 THR A C 1
ATOM 1546 O O . THR A 1 202 ? 14.492 -3.973 -21.176 1.00 96.88 202 THR A O 1
ATOM 1549 N N . LEU A 1 203 ? 15.049 -4.198 -19.006 1.00 97.50 203 LEU A N 1
ATOM 1550 C CA . LEU A 1 203 ? 14.651 -2.879 -18.540 1.00 97.50 203 LEU A CA 1
ATOM 1551 C C . LEU A 1 203 ? 15.895 -2.008 -18.390 1.00 97.50 203 LEU A C 1
ATOM 1553 O O . LEU A 1 203 ? 16.873 -2.433 -17.782 1.00 97.50 203 LEU A O 1
ATOM 1557 N N . ASN A 1 204 ? 15.862 -0.793 -18.931 1.00 97.12 204 ASN A N 1
ATOM 1558 C CA . ASN A 1 204 ? 16.905 0.208 -18.714 1.00 97.12 204 ASN A CA 1
ATOM 1559 C C . ASN A 1 204 ? 16.280 1.576 -18.507 1.00 97.12 204 ASN A C 1
ATOM 1561 O O . ASN A 1 204 ? 15.379 1.974 -19.253 1.00 97.12 204 ASN A O 1
ATOM 1565 N N . GLY A 1 205 ? 16.785 2.315 -17.530 1.00 96.56 205 GLY A N 1
ATOM 1566 C CA . GLY A 1 205 ? 16.254 3.629 -17.230 1.00 96.56 205 GLY A CA 1
ATOM 1567 C C . GLY A 1 205 ? 16.975 4.340 -16.109 1.00 96.56 205 GLY A C 1
ATOM 1568 O O . GLY A 1 205 ? 18.013 3.893 -15.616 1.00 96.56 205 GLY A O 1
ATOM 1569 N N . THR A 1 206 ? 16.392 5.462 -15.716 1.00 97.88 206 THR A N 1
ATOM 1570 C CA . THR A 1 206 ? 16.874 6.289 -14.620 1.00 97.88 206 THR A CA 1
ATOM 1571 C C . THR A 1 206 ? 15.747 6.567 -13.645 1.00 97.88 206 THR A C 1
ATOM 1573 O O . THR A 1 206 ? 14.600 6.794 -14.035 1.00 97.88 206 THR A O 1
ATOM 1576 N N . ALA A 1 207 ? 16.097 6.565 -12.367 1.00 98.12 207 ALA A N 1
ATOM 1577 C CA . ALA A 1 207 ? 15.281 7.144 -11.321 1.00 98.12 207 ALA A CA 1
ATOM 1578 C C . ALA A 1 207 ? 15.966 8.397 -10.778 1.00 98.12 207 ALA A C 1
ATOM 1580 O O . ALA A 1 207 ? 17.197 8.517 -10.832 1.00 98.12 207 ALA A O 1
ATOM 1581 N N . GLY A 1 208 ? 15.186 9.334 -10.257 1.00 97.81 208 GLY A N 1
ATOM 1582 C CA . GLY A 1 208 ? 15.726 10.528 -9.619 1.00 97.81 208 GLY A CA 1
ATOM 1583 C C . GLY A 1 208 ? 14.734 11.182 -8.682 1.00 97.81 208 GLY A C 1
ATOM 1584 O O . GLY A 1 208 ? 13.538 11.015 -8.856 1.00 97.81 208 GLY A O 1
ATOM 1585 N N . ASP A 1 209 ? 15.232 11.920 -7.706 1.00 98.31 209 ASP A N 1
ATOM 1586 C CA . ASP A 1 209 ? 14.452 12.477 -6.607 1.00 98.31 209 ASP A CA 1
ATOM 1587 C C . ASP A 1 209 ? 15.079 13.796 -6.117 1.00 98.31 209 ASP A C 1
ATOM 1589 O O . ASP A 1 209 ? 16.257 14.061 -6.386 1.00 98.31 209 ASP A O 1
ATOM 1593 N N . ASN A 1 210 ? 14.310 14.644 -5.431 1.00 97.19 210 ASN A N 1
ATOM 1594 C CA . ASN A 1 210 ? 14.809 15.897 -4.851 1.00 97.19 210 ASN A CA 1
ATOM 1595 C C . ASN A 1 210 ? 15.788 15.674 -3.695 1.00 97.19 210 ASN A C 1
ATOM 1597 O O . ASN A 1 210 ? 16.712 16.478 -3.549 1.00 97.19 210 ASN A O 1
ATOM 1601 N N . GLU A 1 211 ? 15.611 14.623 -2.894 1.00 94.75 211 GLU A N 1
ATOM 1602 C CA . GLU A 1 211 ? 16.528 14.270 -1.812 1.00 94.75 211 GLU A CA 1
ATOM 1603 C C . GLU A 1 211 ? 17.395 13.074 -2.194 1.00 94.75 211 GLU A C 1
ATOM 1605 O O . GLU A 1 211 ? 18.618 13.198 -2.321 1.00 94.75 211 GLU A O 1
ATOM 1610 N N . SER A 1 212 ? 16.784 11.903 -2.369 1.00 95.31 212 SER A N 1
ATOM 1611 C CA . SER A 1 212 ? 17.487 10.687 -2.769 1.00 95.31 212 SER A CA 1
ATOM 1612 C C . SER A 1 212 ? 16.505 9.568 -3.075 1.00 95.31 212 SER A C 1
ATOM 1614 O O . SER A 1 212 ? 15.603 9.270 -2.294 1.00 95.31 212 SER A O 1
ATOM 1616 N N . VAL A 1 213 ? 16.799 8.816 -4.132 1.00 95.75 213 VAL A N 1
ATOM 1617 C CA . VAL A 1 213 ? 16.209 7.488 -4.317 1.00 95.75 213 VAL A CA 1
ATOM 1618 C C . VAL A 1 213 ? 16.799 6.502 -3.299 1.00 95.75 213 VAL A C 1
ATOM 1620 O O . VAL A 1 213 ? 17.903 6.715 -2.787 1.00 95.75 213 VAL A O 1
ATOM 1623 N N . LYS A 1 214 ? 16.063 5.431 -2.991 1.00 93.06 214 LYS A N 1
ATOM 1624 C CA . LYS A 1 214 ? 16.423 4.414 -1.983 1.00 93.06 214 LYS A CA 1
ATOM 1625 C C . LYS A 1 214 ? 16.447 3.006 -2.566 1.00 93.06 214 LYS A C 1
ATOM 1627 O O . LYS A 1 214 ? 17.368 2.223 -2.333 1.00 93.06 214 LYS A O 1
ATOM 1632 N N . SER A 1 215 ? 15.397 2.651 -3.288 1.00 93.75 215 SER A N 1
ATOM 1633 C CA . SER A 1 215 ? 15.214 1.295 -3.790 1.00 93.75 215 SER A CA 1
ATOM 1634 C C . SER A 1 215 ? 14.274 1.286 -4.975 1.00 93.75 215 SER A C 1
ATOM 1636 O O . SER A 1 215 ? 13.490 2.212 -5.157 1.00 93.75 215 SER A O 1
ATOM 1638 N N . TYR A 1 216 ? 14.343 0.226 -5.762 1.00 94.25 216 TYR A N 1
ATOM 1639 C CA . TYR A 1 216 ? 13.343 -0.093 -6.763 1.00 94.25 216 TYR A CA 1
ATOM 1640 C C . TYR A 1 216 ? 12.937 -1.557 -6.631 1.00 94.25 216 TYR A C 1
ATOM 1642 O O . TYR A 1 216 ? 13.696 -2.371 -6.102 1.00 94.25 216 TYR A O 1
ATOM 1650 N N . GLU A 1 217 ? 11.757 -1.867 -7.140 1.00 93.69 217 GLU A N 1
ATOM 1651 C CA . GLU A 1 217 ? 11.203 -3.210 -7.197 1.00 93.69 217 GLU A CA 1
ATOM 1652 C C . GLU A 1 217 ? 10.742 -3.497 -8.627 1.00 93.69 217 GLU A C 1
ATOM 1654 O O . GLU A 1 217 ? 10.264 -2.608 -9.336 1.00 93.69 217 GLU A O 1
ATOM 1659 N N . VAL A 1 218 ? 10.921 -4.737 -9.072 1.00 94.88 218 VAL A N 1
ATOM 1660 C CA . VAL A 1 218 ? 10.443 -5.229 -10.361 1.00 94.88 218 VAL A CA 1
ATOM 1661 C C . VAL A 1 218 ? 9.579 -6.458 -10.129 1.00 94.88 218 VAL A C 1
ATOM 1663 O O . VAL A 1 218 ? 10.082 -7.495 -9.689 1.00 94.88 218 VAL A O 1
ATOM 1666 N N . LYS A 1 219 ? 8.298 -6.359 -10.496 1.00 94.62 219 LYS A N 1
ATOM 1667 C CA . LYS A 1 219 ? 7.324 -7.448 -10.390 1.00 94.62 219 LYS A CA 1
ATOM 1668 C C . LYS A 1 219 ? 6.861 -7.944 -11.749 1.00 94.62 219 LYS A C 1
ATOM 1670 O O . LYS A 1 219 ? 6.642 -7.152 -12.660 1.00 94.62 219 LYS A O 1
ATOM 1675 N N . LEU A 1 220 ? 6.650 -9.251 -11.884 1.00 96.19 220 LEU A N 1
ATOM 1676 C CA . LEU A 1 220 ? 6.040 -9.841 -13.078 1.00 96.19 220 LEU A CA 1
ATOM 1677 C C . LEU A 1 220 ? 4.848 -10.708 -12.688 1.00 96.19 220 LEU A C 1
ATOM 1679 O O . LEU A 1 220 ? 5.000 -11.848 -12.250 1.00 96.19 220 LEU A O 1
ATOM 1683 N N . ILE A 1 221 ? 3.649 -10.188 -12.919 1.00 95.94 221 ILE A N 1
ATOM 1684 C CA . ILE A 1 221 ? 2.409 -10.774 -12.419 1.00 95.94 221 ILE A CA 1
ATOM 1685 C C . ILE A 1 221 ? 1.619 -11.355 -13.584 1.00 95.94 221 ILE A C 1
ATOM 1687 O O . ILE A 1 221 ? 1.276 -10.646 -14.527 1.00 95.94 221 ILE A O 1
ATOM 1691 N N . HIS A 1 222 ? 1.267 -12.636 -13.524 1.00 96.62 222 HIS A N 1
ATOM 1692 C CA . HIS A 1 222 ? 0.357 -13.215 -14.511 1.00 96.62 222 HIS A CA 1
ATOM 1693 C C . HIS A 1 222 ? -1.073 -12.725 -14.258 1.00 96.62 222 HIS A C 1
ATOM 1695 O O . HIS A 1 222 ? -1.641 -12.948 -13.185 1.00 96.62 222 HIS A O 1
ATOM 1701 N N . LYS A 1 223 ? -1.689 -12.064 -15.244 1.00 96.06 223 LYS A N 1
ATOM 1702 C CA . LYS A 1 223 ? -2.936 -11.312 -15.035 1.00 96.06 223 LYS A CA 1
ATOM 1703 C C . LYS A 1 223 ? -4.122 -12.194 -14.662 1.00 96.06 223 LYS A C 1
ATOM 1705 O O . LYS A 1 223 ? -4.969 -11.744 -13.886 1.00 96.06 223 LYS A O 1
ATOM 1710 N N . ALA A 1 224 ? -4.189 -13.415 -15.196 1.00 95.69 224 ALA A N 1
ATOM 1711 C CA . ALA A 1 224 ? -5.308 -14.323 -14.956 1.00 95.69 224 ALA A CA 1
ATOM 1712 C C . ALA A 1 224 ? -5.207 -15.036 -13.600 1.00 95.69 224 ALA A C 1
ATOM 1714 O O . ALA A 1 224 ? -6.192 -15.097 -12.872 1.00 95.69 224 ALA A O 1
ATOM 1715 N N . SER A 1 225 ? -4.026 -15.552 -13.240 1.00 95.75 225 SER A N 1
ATOM 1716 C CA . SER A 1 225 ? -3.842 -16.277 -11.971 1.00 95.75 225 SER A CA 1
ATOM 1717 C C . SER A 1 225 ? -3.472 -15.378 -10.792 1.00 95.75 225 SER A C 1
ATOM 1719 O O . SER A 1 225 ? -3.505 -15.851 -9.662 1.00 95.75 225 SER A O 1
ATOM 1721 N N . LYS A 1 226 ? -3.091 -14.118 -11.049 1.00 93.50 226 LYS A N 1
ATOM 1722 C CA . LYS A 1 226 ? -2.547 -13.165 -10.063 1.00 93.50 226 LYS A CA 1
ATOM 1723 C C . LYS A 1 226 ? -1.256 -13.628 -9.380 1.00 93.50 226 LYS A C 1
ATOM 1725 O O . LYS A 1 226 ? -0.833 -13.033 -8.398 1.00 93.50 226 LYS A O 1
ATOM 1730 N N . VAL A 1 227 ? -0.606 -14.664 -9.910 1.00 93.62 227 VAL A N 1
ATOM 1731 C CA . VAL A 1 227 ? 0.669 -15.162 -9.383 1.00 93.62 227 VAL A CA 1
ATOM 1732 C C . VAL A 1 227 ? 1.785 -14.193 -9.762 1.00 93.62 227 VAL A C 1
ATOM 1734 O O . VAL A 1 227 ? 1.938 -13.873 -10.945 1.00 93.62 227 VAL A O 1
ATOM 1737 N N . ASN A 1 228 ? 2.567 -13.770 -8.768 1.00 92.62 228 ASN A N 1
ATOM 1738 C CA . ASN A 1 228 ? 3.794 -13.011 -8.972 1.00 92.62 228 ASN A CA 1
ATOM 1739 C C . ASN A 1 228 ? 4.959 -13.975 -9.258 1.00 92.62 228 ASN A C 1
ATOM 1741 O O . ASN A 1 228 ? 5.347 -14.763 -8.398 1.00 92.62 228 ASN A O 1
ATOM 1745 N N . TYR A 1 229 ? 5.465 -13.970 -10.491 1.00 94.31 229 TYR A N 1
ATOM 1746 C CA . TYR A 1 229 ? 6.528 -14.871 -10.955 1.00 94.31 229 TYR A CA 1
ATOM 1747 C C . TYR A 1 229 ? 7.929 -14.302 -10.748 1.00 94.31 229 TYR A C 1
ATOM 1749 O O . TYR A 1 229 ? 8.894 -15.061 -10.663 1.00 94.31 229 TYR A O 1
ATOM 1757 N N . ILE A 1 230 ? 8.043 -12.977 -10.685 1.00 93.62 230 ILE A N 1
ATOM 1758 C CA . ILE A 1 230 ? 9.286 -12.276 -10.377 1.00 93.62 230 ILE A CA 1
ATOM 1759 C C . ILE A 1 230 ? 8.950 -11.230 -9.344 1.00 93.62 230 ILE A C 1
ATOM 1761 O O . ILE A 1 230 ? 8.052 -10.438 -9.570 1.00 93.62 230 ILE A O 1
ATOM 1765 N N . ASP A 1 231 ? 9.701 -11.226 -8.260 1.00 91.81 231 ASP A N 1
ATOM 1766 C CA . ASP A 1 231 ? 9.705 -10.185 -7.248 1.00 91.81 231 ASP A CA 1
ATOM 1767 C C . ASP A 1 231 ? 11.179 -9.903 -6.979 1.00 91.81 231 ASP A C 1
ATOM 1769 O O . ASP A 1 231 ? 11.890 -10.731 -6.393 1.00 91.81 2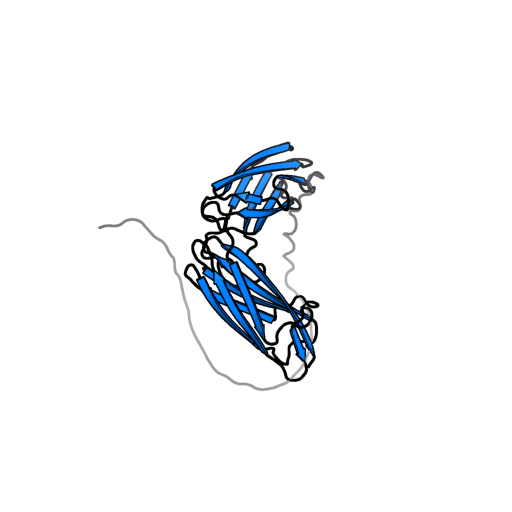31 ASP A O 1
ATOM 1773 N N . LYS A 1 232 ? 11.689 -8.840 -7.606 1.00 90.62 232 LYS A N 1
ATOM 1774 C CA . LYS A 1 232 ? 13.101 -8.490 -7.536 1.00 90.62 232 LYS A CA 1
ATOM 1775 C C . LYS A 1 232 ? 13.280 -7.092 -6.989 1.00 90.62 232 LYS A C 1
ATOM 1777 O O . LYS A 1 232 ? 12.875 -6.107 -7.595 1.00 90.62 232 LYS A O 1
ATOM 1782 N N . ASP A 1 233 ? 14.074 -7.051 -5.938 1.00 89.38 233 ASP A N 1
ATOM 1783 C CA . ASP A 1 233 ? 14.461 -5.852 -5.234 1.00 89.38 233 ASP A CA 1
ATOM 1784 C C . ASP A 1 233 ? 15.853 -5.362 -5.641 1.00 89.38 233 ASP A C 1
ATOM 1786 O O . ASP A 1 233 ? 16.801 -6.143 -5.793 1.00 89.38 233 ASP A O 1
ATOM 1790 N N . GLY A 1 234 ? 15.998 -4.044 -5.760 1.00 90.56 234 GLY A N 1
ATOM 1791 C CA . GLY A 1 234 ? 17.275 -3.380 -5.979 1.00 90.56 234 GLY A CA 1
ATOM 1792 C C . GLY A 1 234 ? 17.456 -2.172 -5.067 1.00 90.56 234 GLY A C 1
ATOM 1793 O O . GLY A 1 234 ? 16.545 -1.376 -4.857 1.00 90.56 234 GLY A O 1
ATOM 1794 N N . THR A 1 235 ? 18.661 -2.004 -4.524 1.00 91.81 235 THR A N 1
ATOM 1795 C CA . THR A 1 235 ? 19.031 -0.809 -3.752 1.00 91.81 235 THR A CA 1
ATOM 1796 C C . THR A 1 235 ? 19.743 0.190 -4.654 1.00 91.81 235 THR A C 1
ATOM 1798 O O . THR A 1 235 ? 20.681 -0.166 -5.368 1.00 91.81 235 THR A O 1
ATOM 1801 N N . ILE A 1 236 ? 19.316 1.447 -4.596 1.00 93.00 236 ILE A N 1
ATOM 1802 C CA . ILE A 1 236 ? 19.892 2.576 -5.332 1.00 93.00 236 ILE A CA 1
ATOM 1803 C C . ILE A 1 236 ? 20.061 3.755 -4.376 1.00 93.00 236 ILE A C 1
ATOM 1805 O O . ILE A 1 236 ? 19.475 3.778 -3.300 1.00 93.00 236 ILE A O 1
ATOM 1809 N N . SER A 1 237 ? 20.901 4.722 -4.718 1.00 93.38 237 SER A N 1
ATOM 1810 C CA . SER A 1 237 ? 21.156 5.856 -3.832 1.00 93.38 237 SER A CA 1
ATOM 1811 C C . SER A 1 237 ? 21.581 7.098 -4.600 1.00 93.38 237 SER A C 1
ATOM 1813 O O . SER A 1 237 ? 21.968 7.023 -5.768 1.00 93.38 237 SER A O 1
ATOM 1815 N N . GLY A 1 238 ? 21.519 8.240 -3.916 1.00 95.62 238 GLY A N 1
ATOM 1816 C CA . GLY A 1 238 ? 21.774 9.551 -4.497 1.00 95.62 238 GLY A CA 1
ATOM 1817 C C . GLY A 1 238 ? 20.515 10.163 -5.104 1.00 95.62 238 GLY A C 1
ATOM 1818 O O . GLY A 1 238 ? 19.456 9.546 -5.157 1.00 95.62 238 GLY A O 1
ATOM 1819 N N . THR A 1 239 ? 20.632 11.395 -5.589 1.00 97.12 239 THR A N 1
ATOM 1820 C CA . THR A 1 239 ? 19.518 12.126 -6.218 1.00 97.12 239 THR A CA 1
ATOM 1821 C C . THR A 1 239 ? 19.136 11.571 -7.590 1.00 97.12 239 THR A C 1
ATOM 1823 O O . THR A 1 239 ? 18.075 11.892 -8.111 1.00 97.12 239 THR A O 1
ATOM 1826 N N . SER A 1 240 ? 19.982 10.738 -8.203 1.00 97.44 240 SER A N 1
ATOM 1827 C CA . SER A 1 240 ? 19.648 9.985 -9.409 1.00 97.44 240 SER A CA 1
ATOM 1828 C C . SER A 1 240 ? 20.486 8.715 -9.519 1.00 97.44 240 SER A C 1
ATOM 1830 O O . SER A 1 240 ? 21.672 8.718 -9.185 1.00 97.44 240 SER A O 1
ATOM 1832 N N . ALA A 1 241 ? 19.874 7.639 -10.012 1.00 97.62 241 ALA A N 1
ATOM 1833 C CA . ALA A 1 241 ? 20.523 6.354 -10.225 1.00 97.62 241 ALA A CA 1
ATOM 1834 C C . ALA A 1 241 ? 20.006 5.665 -11.493 1.00 97.62 241 ALA A C 1
ATOM 1836 O O . ALA A 1 241 ? 18.841 5.804 -11.873 1.00 97.62 241 ALA A O 1
ATOM 1837 N N . ASN A 1 242 ? 20.881 4.890 -12.133 1.00 97.50 242 ASN A N 1
ATOM 1838 C CA . ASN A 1 242 ? 20.501 4.031 -13.250 1.00 97.50 242 ASN A CA 1
ATOM 1839 C C . ASN A 1 242 ? 19.886 2.730 -12.726 1.00 97.50 242 ASN A C 1
ATOM 1841 O O . ASN A 1 242 ? 20.376 2.154 -11.755 1.00 97.50 242 ASN A O 1
ATOM 1845 N N . ILE A 1 243 ? 18.873 2.238 -13.430 1.00 97.25 243 ILE A N 1
ATOM 1846 C CA . ILE A 1 243 ? 18.267 0.925 -13.222 1.00 97.25 243 ILE A CA 1
ATOM 1847 C C . ILE A 1 243 ? 18.495 0.121 -14.501 1.00 97.25 243 ILE A C 1
ATOM 1849 O O . ILE A 1 243 ? 18.204 0.597 -15.601 1.00 97.25 243 ILE A O 1
ATOM 1853 N N . SER A 1 244 ? 19.041 -1.085 -14.361 1.00 96.44 244 SER A N 1
ATOM 1854 C CA . SER A 1 244 ? 19.233 -2.015 -15.472 1.00 96.44 244 SER A CA 1
ATOM 1855 C C . SER A 1 244 ? 18.925 -3.423 -14.995 1.00 96.44 244 SER A C 1
ATOM 1857 O O . SER A 1 244 ? 19.610 -3.950 -14.121 1.00 96.44 244 SER A O 1
ATOM 1859 N N . GLU A 1 245 ? 17.874 -4.008 -15.556 1.00 96.75 245 GLU A N 1
ATOM 1860 C CA . GLU A 1 245 ? 17.355 -5.299 -15.133 1.00 96.75 245 GLU A CA 1
ATOM 1861 C C . GLU A 1 245 ? 17.067 -6.209 -16.316 1.00 96.75 245 GLU A C 1
ATOM 1863 O O . GLU A 1 245 ? 16.709 -5.758 -17.402 1.00 96.75 245 GLU A O 1
ATOM 1868 N N . THR A 1 246 ? 17.244 -7.514 -16.123 1.00 96.25 246 THR A N 1
ATOM 1869 C CA . THR A 1 246 ? 16.901 -8.517 -17.137 1.00 96.25 246 THR A CA 1
ATOM 1870 C C . THR A 1 246 ? 16.019 -9.586 -16.527 1.00 96.25 246 THR A C 1
ATOM 1872 O O . THR A 1 246 ? 16.435 -10.365 -15.674 1.00 96.25 246 THR A O 1
ATOM 1875 N N . ILE A 1 247 ? 14.794 -9.633 -17.024 1.00 95.94 247 ILE A N 1
ATOM 1876 C CA . ILE A 1 247 ? 13.777 -10.619 -16.699 1.00 95.94 247 ILE A CA 1
ATOM 1877 C C . ILE A 1 247 ? 13.929 -11.780 -17.665 1.00 95.94 247 ILE A C 1
ATOM 1879 O O . ILE A 1 247 ? 13.926 -11.569 -18.874 1.00 95.94 247 ILE A O 1
ATOM 1883 N N . THR A 1 248 ? 14.038 -12.998 -17.140 1.00 95.19 248 THR A N 1
ATOM 1884 C CA . THR A 1 248 ? 14.065 -14.225 -17.944 1.00 95.19 248 THR A CA 1
ATOM 1885 C C . THR A 1 248 ? 12.872 -15.093 -17.574 1.00 95.19 248 THR A C 1
ATOM 1887 O O . THR A 1 248 ? 12.718 -15.476 -16.419 1.00 95.19 248 THR A O 1
ATOM 1890 N N . PHE A 1 249 ? 12.032 -15.398 -18.555 1.00 94.75 249 PHE A N 1
ATOM 1891 C CA . PHE A 1 249 ? 10.861 -16.246 -18.396 1.00 94.75 249 PHE A CA 1
ATOM 1892 C C . PHE A 1 249 ? 11.256 -17.721 -18.368 1.00 94.75 249 PHE A C 1
ATOM 1894 O O . PHE A 1 249 ? 11.898 -18.215 -19.298 1.00 94.75 249 PHE A O 1
ATOM 1901 N N . ASP A 1 250 ? 10.800 -18.438 -17.342 1.00 93.19 250 ASP A N 1
ATOM 1902 C CA . ASP A 1 250 ? 10.948 -19.890 -17.260 1.00 93.19 250 ASP A CA 1
ATOM 1903 C C . ASP A 1 250 ? 9.976 -20.597 -18.225 1.00 93.19 250 ASP A C 1
ATOM 1905 O O . ASP A 1 250 ? 8.827 -20.176 -18.425 1.00 93.19 250 ASP A O 1
ATOM 1909 N N . ASP A 1 251 ? 10.422 -21.691 -18.842 1.00 90.31 251 ASP A N 1
ATOM 1910 C CA . ASP A 1 251 ? 9.612 -22.499 -19.760 1.00 90.31 251 ASP A CA 1
ATOM 1911 C C . ASP A 1 251 ? 8.436 -23.201 -19.068 1.00 90.31 251 ASP A C 1
ATOM 1913 O O . ASP A 1 251 ? 7.465 -23.554 -19.736 1.00 90.31 251 ASP A O 1
ATOM 1917 N N . ALA A 1 252 ? 8.477 -23.372 -17.748 1.00 93.25 252 ALA A N 1
ATOM 1918 C CA . ALA A 1 252 ? 7.384 -23.925 -16.959 1.00 93.25 252 ALA A CA 1
ATOM 1919 C C . ALA A 1 252 ? 6.258 -22.911 -16.692 1.00 93.25 252 ALA A C 1
ATOM 1921 O O . ALA A 1 252 ? 5.132 -23.317 -16.405 1.00 93.25 252 ALA A O 1
ATOM 1922 N N . TRP A 1 253 ? 6.524 -21.602 -16.780 1.00 94.12 253 TRP A N 1
ATOM 1923 C CA . TRP A 1 253 ? 5.494 -20.581 -16.546 1.00 94.12 253 TRP A CA 1
ATOM 1924 C C . TRP A 1 253 ? 4.472 -20.573 -17.692 1.00 94.12 253 TRP A C 1
ATOM 1926 O O . TRP A 1 253 ? 4.861 -20.827 -18.834 1.00 94.12 253 TRP A O 1
ATOM 1936 N N . PRO A 1 254 ? 3.185 -20.293 -17.436 1.00 94.50 254 PRO A N 1
ATOM 1937 C CA . PRO A 1 254 ? 2.143 -20.354 -18.456 1.00 94.50 254 PRO A CA 1
ATOM 1938 C C . PRO A 1 254 ? 2.338 -19.311 -19.568 1.00 94.50 254 PRO A C 1
ATOM 1940 O O . PRO A 1 254 ? 3.067 -18.328 -19.419 1.00 94.50 254 PRO A O 1
ATOM 1943 N N . ASP A 1 255 ? 1.679 -19.530 -20.698 1.00 95.06 255 ASP A N 1
ATOM 1944 C CA . ASP A 1 255 ? 1.499 -18.490 -21.714 1.00 95.06 255 ASP A CA 1
ATOM 1945 C C . ASP A 1 255 ? 0.326 -17.587 -21.316 1.00 95.06 255 ASP A C 1
ATOM 1947 O O . ASP A 1 255 ? -0.509 -17.977 -20.495 1.00 95.06 255 ASP A O 1
ATOM 1951 N N . GLY A 1 256 ? 0.254 -16.393 -21.904 1.00 95.44 256 GLY A N 1
ATOM 1952 C CA . GLY A 1 256 ? -0.821 -15.437 -21.658 1.00 95.44 256 GLY A CA 1
ATOM 1953 C C . GLY A 1 256 ? -0.325 -14.037 -21.319 1.00 95.44 256 GLY A C 1
ATOM 1954 O O . GLY A 1 256 ? 0.807 -13.661 -21.637 1.00 95.44 256 GLY A O 1
ATOM 1955 N N . ASP A 1 257 ? -1.208 -13.274 -20.678 1.00 97.12 257 ASP A N 1
ATOM 1956 C CA . ASP A 1 257 ? -0.977 -11.873 -20.352 1.00 97.12 257 ASP A CA 1
ATOM 1957 C C . ASP A 1 257 ? -0.341 -11.719 -18.971 1.00 97.12 257 ASP A C 1
ATOM 1959 O O . ASP A 1 257 ? -0.820 -12.243 -17.958 1.00 97.12 257 ASP A O 1
ATOM 1963 N N . TYR A 1 258 ? 0.716 -10.925 -18.933 1.00 97.69 258 TYR A N 1
ATOM 1964 C CA . TYR A 1 258 ? 1.441 -10.537 -17.740 1.00 97.69 258 TYR A CA 1
ATOM 1965 C C . TYR A 1 258 ? 1.425 -9.013 -17.598 1.00 97.69 258 TYR A C 1
ATOM 1967 O O . TYR A 1 258 ? 1.298 -8.276 -18.577 1.00 97.69 258 TYR A O 1
ATOM 1975 N N . LEU A 1 259 ? 1.538 -8.550 -16.359 1.00 97.06 259 LEU A N 1
ATOM 1976 C CA . LEU A 1 259 ? 1.800 -7.165 -16.005 1.00 97.06 259 LEU A CA 1
ATOM 1977 C C . LEU A 1 259 ? 3.213 -7.101 -15.432 1.00 97.06 259 LEU A C 1
ATOM 1979 O O . LEU A 1 259 ? 3.506 -7.754 -14.428 1.00 97.06 259 LEU A O 1
ATOM 1983 N N . LEU A 1 260 ? 4.086 -6.363 -16.104 1.00 96.94 260 LEU A N 1
ATOM 1984 C CA . LEU A 1 260 ? 5.416 -6.050 -15.610 1.00 96.94 260 LEU A CA 1
ATOM 1985 C C . LEU A 1 260 ? 5.361 -4.687 -14.930 1.00 96.94 260 LEU A C 1
ATOM 1987 O O . LEU A 1 260 ? 5.064 -3.692 -15.581 1.00 96.94 260 LEU A O 1
ATOM 1991 N N . VAL A 1 261 ? 5.660 -4.653 -13.642 1.00 95.88 261 VAL A N 1
ATOM 1992 C CA . VAL A 1 261 ? 5.610 -3.455 -12.809 1.00 95.88 261 VAL A CA 1
ATOM 1993 C C . VAL A 1 261 ? 7.027 -3.098 -12.383 1.00 95.88 261 VAL A C 1
ATOM 1995 O O . VAL A 1 261 ? 7.786 -3.974 -11.970 1.00 95.88 261 VAL A O 1
ATOM 1998 N N . VAL A 1 262 ? 7.388 -1.823 -12.494 1.00 95.81 262 VAL A N 1
ATOM 1999 C CA . VAL A 1 262 ? 8.625 -1.267 -11.944 1.00 95.81 262 VAL A CA 1
ATOM 2000 C C . VAL A 1 262 ? 8.256 -0.131 -11.009 1.00 95.81 262 VAL A C 1
ATOM 2002 O O . VAL A 1 262 ? 7.695 0.874 -11.444 1.00 95.81 262 VAL A O 1
ATOM 2005 N N . GLU A 1 263 ? 8.600 -0.269 -9.739 1.00 95.06 263 GLU A N 1
ATOM 2006 C CA . GLU A 1 263 ? 8.384 0.758 -8.725 1.00 95.06 263 GLU A CA 1
ATOM 2007 C C . GLU A 1 263 ? 9.718 1.314 -8.261 1.00 95.06 263 GLU A C 1
ATOM 2009 O O . GLU A 1 263 ? 10.705 0.590 -8.162 1.00 95.06 263 GLU A O 1
ATOM 2014 N N . VAL A 1 264 ? 9.752 2.600 -7.939 1.00 95.25 264 VAL A N 1
ATOM 2015 C CA . VAL A 1 264 ? 10.891 3.225 -7.277 1.00 95.25 264 VAL A CA 1
ATOM 2016 C C . VAL A 1 264 ? 10.429 3.993 -6.053 1.00 95.25 264 VAL A C 1
ATOM 2018 O O . VAL A 1 264 ? 9.381 4.641 -6.067 1.00 95.25 264 VAL A O 1
ATOM 2021 N N . TYR A 1 265 ? 11.238 3.908 -5.005 1.00 94.38 265 TYR A N 1
ATOM 2022 C CA . TYR A 1 265 ? 10.980 4.476 -3.696 1.00 94.38 265 TYR A CA 1
ATOM 2023 C C . TYR A 1 265 ? 12.114 5.411 -3.296 1.00 94.38 265 TYR A C 1
ATOM 2025 O O . TYR A 1 265 ? 13.295 5.110 -3.510 1.00 94.38 265 TYR A O 1
ATOM 2033 N N . ASP A 1 266 ? 11.759 6.514 -2.652 1.00 94.50 266 ASP A N 1
ATOM 2034 C CA . ASP A 1 266 ? 12.707 7.423 -2.010 1.00 94.50 266 ASP A CA 1
ATOM 2035 C C . ASP A 1 266 ? 12.973 7.046 -0.534 1.00 94.50 266 ASP A C 1
ATOM 2037 O O . ASP A 1 266 ? 12.545 5.994 -0.022 1.00 94.50 266 ASP A O 1
ATOM 2041 N N . LEU A 1 267 ? 13.693 7.917 0.177 1.00 92.31 267 LEU A N 1
ATOM 2042 C CA . LEU A 1 267 ? 14.015 7.762 1.599 1.00 92.31 267 LEU A CA 1
ATOM 2043 C C . LEU A 1 267 ? 12.823 7.914 2.554 1.00 92.31 267 LEU A C 1
ATOM 2045 O O . LEU A 1 267 ? 12.912 7.444 3.694 1.00 92.31 267 LEU A O 1
ATOM 2049 N N . LYS A 1 268 ? 11.727 8.549 2.137 1.00 93.38 268 LYS A N 1
ATOM 2050 C CA . LYS A 1 268 ? 10.482 8.675 2.913 1.00 93.38 268 LYS A CA 1
ATOM 2051 C C . LYS A 1 268 ? 9.398 7.712 2.463 1.00 93.38 268 LYS A C 1
ATOM 2053 O O . LYS A 1 268 ? 8.322 7.718 3.047 1.00 93.38 268 LYS A O 1
ATOM 2058 N N . ASN A 1 269 ? 9.732 6.817 1.540 1.00 93.12 269 ASN A N 1
ATOM 2059 C CA . ASN A 1 269 ? 8.838 5.830 0.965 1.00 93.12 269 ASN A CA 1
ATOM 2060 C C . ASN A 1 269 ? 7.760 6.419 0.042 1.00 93.12 269 ASN A C 1
ATOM 2062 O O . ASN A 1 269 ? 6.780 5.735 -0.249 1.00 93.12 269 ASN A O 1
ATOM 2066 N N . ASN A 1 270 ? 7.945 7.643 -0.470 1.00 93.31 270 ASN A N 1
ATOM 2067 C CA . ASN A 1 270 ? 7.156 8.072 -1.618 1.00 93.31 270 ASN A CA 1
ATOM 2068 C C . ASN A 1 270 ? 7.518 7.180 -2.811 1.00 93.31 270 ASN A C 1
ATOM 2070 O O . ASN A 1 270 ? 8.663 6.742 -2.963 1.00 93.31 270 ASN A O 1
ATOM 2074 N N . ARG A 1 271 ? 6.516 6.887 -3.637 1.00 93.31 271 ARG A N 1
ATOM 2075 C CA . ARG A 1 271 ? 6.570 5.842 -4.658 1.00 93.31 271 ARG A CA 1
ATOM 2076 C C . ARG A 1 271 ? 6.158 6.391 -6.012 1.00 93.31 271 ARG A C 1
ATOM 2078 O O . ARG A 1 271 ? 5.153 7.091 -6.112 1.00 93.31 271 ARG A O 1
ATOM 2085 N N . THR A 1 272 ? 6.865 5.949 -7.043 1.00 96.19 272 THR A N 1
ATOM 2086 C CA . THR A 1 272 ? 6.439 6.067 -8.440 1.00 96.19 272 THR A CA 1
ATOM 2087 C C . THR A 1 272 ? 6.500 4.712 -9.113 1.00 96.19 272 THR A C 1
ATOM 2089 O O . THR A 1 272 ? 7.401 3.922 -8.848 1.00 96.19 272 THR A O 1
ATOM 2092 N N . GLU A 1 273 ? 5.539 4.453 -9.989 1.00 95.19 273 GLU A N 1
ATOM 2093 C CA . GLU A 1 273 ? 5.357 3.180 -10.674 1.00 95.19 273 GLU A CA 1
ATOM 2094 C C . GLU A 1 273 ? 5.253 3.388 -12.181 1.00 95.19 273 GLU A C 1
ATOM 2096 O O . GLU A 1 273 ? 4.655 4.357 -12.654 1.00 95.19 273 GLU A O 1
ATOM 2101 N N . VAL A 1 274 ? 5.832 2.453 -12.926 1.00 95.88 274 VAL A N 1
ATOM 2102 C CA . VAL A 1 274 ? 5.666 2.308 -14.369 1.00 95.88 274 VAL A CA 1
ATOM 2103 C C . VAL A 1 274 ? 5.291 0.862 -14.660 1.00 95.88 274 VAL A C 1
ATOM 2105 O O . VAL A 1 274 ? 5.928 -0.065 -14.164 1.00 95.88 274 VAL A O 1
ATOM 2108 N N . GLU A 1 275 ? 4.289 0.673 -15.511 1.00 96.12 275 GLU A N 1
ATOM 2109 C CA . GLU A 1 275 ? 3.795 -0.644 -15.897 1.00 96.12 275 GLU A CA 1
ATOM 2110 C C . GLU A 1 275 ? 3.987 -0.906 -17.393 1.00 96.12 275 GLU A C 1
ATOM 2112 O O . GLU A 1 275 ? 3.908 -0.000 -18.228 1.00 96.12 275 GLU A O 1
ATOM 2117 N N . PHE A 1 276 ? 4.191 -2.175 -17.735 1.00 96.56 276 PHE A N 1
ATOM 2118 C CA . PHE A 1 276 ? 4.189 -2.678 -19.098 1.00 96.56 276 PHE A CA 1
ATOM 2119 C C . PHE A 1 276 ? 3.265 -3.883 -19.204 1.00 96.56 276 PHE A C 1
ATOM 2121 O O . PHE A 1 276 ? 3.401 -4.864 -18.467 1.00 96.56 276 PHE A O 1
ATOM 2128 N N . ASP A 1 277 ? 2.381 -3.850 -20.194 1.00 97.50 277 ASP A N 1
ATOM 2129 C CA . ASP A 1 277 ? 1.660 -5.043 -20.607 1.00 97.50 277 ASP A CA 1
ATOM 2130 C C . ASP A 1 277 ? 2.603 -5.971 -21.361 1.00 97.50 277 ASP A C 1
ATOM 2132 O O . ASP A 1 277 ? 3.327 -5.549 -22.265 1.00 97.50 277 ASP A O 1
ATOM 2136 N N . VAL A 1 278 ? 2.587 -7.251 -21.002 1.00 97.50 278 VAL A N 1
ATOM 2137 C CA . VAL A 1 278 ? 3.416 -8.272 -21.636 1.00 97.50 278 VAL A CA 1
ATOM 2138 C C . VAL A 1 278 ? 2.521 -9.403 -22.117 1.00 97.50 278 VAL A C 1
ATOM 2140 O O . VAL A 1 278 ? 1.839 -10.042 -21.323 1.00 97.50 278 VAL A O 1
ATOM 2143 N N . MET A 1 279 ? 2.562 -9.688 -23.413 1.00 95.88 279 MET A N 1
ATOM 2144 C CA . MET A 1 279 ? 1.944 -10.880 -23.984 1.00 95.88 279 MET A CA 1
ATOM 2145 C C . MET A 1 279 ? 3.030 -11.916 -24.240 1.00 95.88 279 MET A C 1
ATOM 2147 O O . MET A 1 279 ? 3.992 -11.649 -24.966 1.00 95.88 279 MET A O 1
ATOM 2151 N N . ARG A 1 280 ? 2.858 -13.111 -23.674 1.00 93.94 280 ARG A N 1
ATOM 2152 C CA . ARG A 1 280 ? 3.743 -14.249 -23.915 1.00 93.94 280 ARG A CA 1
ATOM 2153 C C . ARG A 1 280 ? 3.019 -15.355 -24.668 1.00 93.94 280 ARG A C 1
ATOM 2155 O O . ARG A 1 280 ? 1.973 -15.823 -24.223 1.00 93.94 280 ARG A O 1
ATOM 2162 N N . MET A 1 281 ? 3.642 -15.829 -25.740 1.00 91.69 281 MET A N 1
ATOM 2163 C CA . MET A 1 281 ? 3.213 -17.005 -26.493 1.00 91.69 281 MET A CA 1
ATOM 2164 C C . MET A 1 281 ? 4.449 -17.787 -26.951 1.00 91.69 281 MET A C 1
ATOM 2166 O O . MET A 1 281 ? 5.267 -17.240 -27.694 1.00 91.69 281 MET A O 1
ATOM 2170 N N . LYS A 1 282 ? 4.615 -19.026 -26.479 1.00 86.75 282 LYS A N 1
ATOM 2171 C CA . LYS A 1 282 ? 5.761 -19.881 -26.843 1.00 86.75 282 LYS A CA 1
ATOM 2172 C C . LYS A 1 282 ? 5.651 -20.472 -28.245 1.00 86.75 282 LYS A C 1
ATOM 2174 O O . LYS A 1 282 ? 4.521 -20.605 -28.764 1.00 86.75 282 LYS A O 1
#

Mean predicted aligned error: 12.81 Å

Nearest PDB structures (foldseek):
  8eok-assembly1_G  TM=3.385E-01  e=1.398E-05  Homo sapiens
  6z2o-assembly1_A  TM=7.234E-01  e=2.951E-02  Akkermansia muciniphila ATCC BAA-835
  1ft0-assembly3_A  TM=6.360E-01  e=3.778E-02  Homo sapiens
  1qvy-assembly3_C  TM=6.555E-01  e=3.969E-02  Homo sapiens
  8alz-assembly1_B  TM=3.187E-01  e=2.422E-02  Homo sapiens

Radius of gyration: 33.38 Å; Cα contacts (8 Å, |Δi|>4): 607; chains: 1; bounding box: 62×91×87 Å

Secondary structure (DSSP, 8-state):
-----------------------------------------------------S----PPPEEEEEESPTTEEEETTSEEEEEEEEE-SS-EEEEEEEEEE---SS-----SSPP--EEEEEE--S-EEEEEEEEPPTTPPPEEEEEEEEEEESS-PBPPPEEEEEEEEPSS--PPPEEEEEEESPPBTTEEEEETT--EEEEEEEEE-SS-EEEEEEEEEETTT--EEEEEEEE--SSEEEEEEEEE--TTSPSEEEEEEEEEEETT--EEEEEEEEEEE-